Protein AF-A0A9Q8PMK9-F1 (afdb_monomer)

Solvent-accessible surface area (backbone atoms only — not comparable to full-atom values): 16936 Å² total; per-residue (Å²): 133,86,90,85,89,85,90,81,82,83,86,75,84,86,84,84,89,86,78,67,75,67,58,61,67,63,67,71,62,72,74,83,72,75,73,66,88,78,59,74,81,68,39,62,56,81,50,38,88,50,91,92,48,66,43,63,31,36,29,68,41,62,42,78,74,45,99,50,29,33,41,36,35,24,36,42,85,63,32,74,49,18,18,53,58,50,54,52,36,20,24,35,35,36,47,49,61,55,96,91,46,94,64,67,50,74,46,77,47,32,46,66,48,58,34,78,34,54,17,40,46,30,39,75,46,59,54,45,91,91,31,69,67,35,48,53,63,68,68,52,43,62,77,38,77,46,38,33,29,33,65,46,83,42,71,84,82,44,72,39,97,57,76,28,11,34,45,35,39,22,24,61,76,24,38,35,37,48,48,22,35,52,50,48,47,65,72,33,87,84,34,67,52,26,40,41,36,41,39,29,35,55,44,78,78,65,60,84,57,52,69,62,52,52,48,48,32,67,77,37,69,90,32,45,48,69,34,41,17,24,47,36,92,88,48,62,67,50,81,92,39,29,38,58,31,65,78,42,66,69,60,50,50,53,53,49,60,73,34,53,95,48,44,31,39,69,88,41,56,41,34,40,39,29,44,53,69,69,54,50,49,54,46,49,53,48,37,40,78,72,75,39,51,76,88,29,47,48,70,119

Mean predicted aligned error: 9.39 Å

Radius of gyration: 26.96 Å; Cα contacts (8 Å, |Δi|>4): 570; chains: 1; bounding box: 48×79×106 Å

Nearest PDB structures (foldseek):
  7rom-assembly1_A  TM=8.569E-01  e=1.428E-24  Saccharomyces cerevisiae
  3fpk-assembly1_B  TM=7.851E-01  e=3.417E-17  Salmonella enterica subsp. enterica serovar Typhimurium str. LT2
  8dos-assembly1_B  TM=7.892E-01  e=1.185E-16  Klebsiella pneumoniae
  1fdr-assembly1_A  TM=7.775E-01  e=3.438E-16  Escherichia coli
  6tek-assembly1_B  TM=6.794E-01  e=1.548E-11  Mycolicibacterium thermoresistibile

InterPro domains:
  IPR001433 Oxidoreductase FAD/NAD(P)-binding [PF00175] (168-283)
  IPR001709 Flavoprotein pyridine nucleotide cytochrome reductase [PR00371] (107-114)
  IPR001709 Flavoprotein pyridine nucleotide cytochrome reductase [PR00371] (167-186)
  IPR001709 Flavoprotein pyridine nucleotide cytochrome reductase [PR00371] (205-216)
  IPR001709 Flavoprotein pyridine nucleotide cytochrome reductase [PR00371] (270-278)
  IPR001834 NADH:cytochrome b5 reductase-like [PTHR19370] (55-300)
  IPR008333 Flavoprotein pyridine nucleotide cytochrome reductase-like, FAD-binding domain [PF00970] (57-152)
  IPR017927 FAD-binding domain, ferredoxin reductase-type [PS51384] (52-158)
  IPR017938 Riboflavin synthase-like beta-barrel [SSF63380] (49-157)
  IPR039261 Ferredoxin-NADP reductase (FNR), nucleotide-binding domain [G3DSA:3.40.50.80] (154-298)
  IPR039261 Ferredoxin-NADP reductase (FNR), nucleotide-binding domain [SSF52343] (144-299)

Secondary structure (DSSP, 8-state):
---------PPPP-----SSHHHHHHSS-------TTSSPPPEEP---SSTT--EEEEEEEEEE-SSSEEEEEEE-TTGGGEE----TT-EEEEEE--TT-SSPEEEEE---S-TT-BSEEEEEEE--TT-HHHHHHHH--TT-EEEEEEEEP-------SS--EEEEEEEGGGHHHHHHHHHHHHH-TT---EEEEEEEESSGGG-TTHHHHHHHHHHSTTTEEEEEEE-STT---BTTTEEESSS-HHHHHHHHHHH-S-BSBTTB--EEEES-HHHHHHHHHHHHHTT--TTTEEE-

pLDDT: mean 87.3, std 19.0, range [32.91, 98.75]

Structure (mmCIF, N/CA/C/O backbone):
data_AF-A0A9Q8PMK9-F1
#
_entry.id   AF-A0A9Q8PMK9-F1
#
loop_
_atom_site.group_PDB
_atom_site.id
_atom_site.type_symbol
_atom_site.label_atom_id
_atom_site.label_alt_id
_atom_site.label_comp_id
_atom_site.label_asym_id
_atom_site.label_entity_id
_atom_site.label_seq_id
_atom_site.pdbx_PDB_ins_code
_atom_site.Cartn_x
_atom_site.Cartn_y
_atom_site.Cartn_z
_atom_site.occupancy
_atom_site.B_iso_or_equiv
_atom_site.auth_seq_id
_atom_site.auth_comp_id
_atom_site.auth_asym_id
_atom_site.auth_atom_id
_atom_site.pdbx_PDB_model_num
ATOM 1 N N . MET A 1 1 ? -0.535 -61.680 83.124 1.00 36.47 1 MET A N 1
ATOM 2 C CA . MET A 1 1 ? -0.150 -62.794 82.233 1.00 36.47 1 MET A CA 1
ATOM 3 C C . MET A 1 1 ? -0.406 -62.367 80.792 1.00 36.47 1 MET A C 1
ATOM 5 O O . MET A 1 1 ? -1.518 -61.941 80.535 1.00 36.47 1 MET A O 1
ATOM 9 N N . ALA A 1 2 ? 0.636 -62.438 79.947 1.00 34.78 2 ALA A N 1
ATOM 10 C CA . ALA A 1 2 ? 0.670 -62.426 78.466 1.00 34.78 2 ALA A CA 1
ATOM 11 C C . ALA A 1 2 ? -0.106 -61.307 77.717 1.00 34.78 2 ALA A C 1
ATOM 13 O O . ALA A 1 2 ? -1.324 -61.277 77.731 1.00 34.78 2 ALA A O 1
ATOM 14 N N . SER A 1 3 ? 0.532 -60.267 77.165 1.00 32.91 3 SER A N 1
ATOM 15 C CA . SER A 1 3 ? 1.375 -60.178 75.948 1.00 32.91 3 SER A CA 1
ATOM 16 C C . SER A 1 3 ? 0.605 -59.766 74.681 1.00 32.91 3 SER A C 1
ATOM 18 O O . SER A 1 3 ? -0.391 -60.397 74.350 1.00 32.91 3 SER A O 1
ATOM 20 N N . LEU A 1 4 ? 1.211 -58.827 73.940 1.00 39.03 4 LEU A N 1
ATOM 21 C CA . LEU A 1 4 ? 1.274 -58.674 72.472 1.00 39.03 4 LEU A CA 1
ATOM 22 C C . LEU A 1 4 ? 0.733 -57.358 71.884 1.00 39.03 4 LEU A C 1
ATOM 24 O O . LEU A 1 4 ? -0.447 -57.030 71.912 1.00 39.03 4 LEU A O 1
ATOM 28 N N . LEU A 1 5 ? 1.700 -56.634 71.317 1.00 41.62 5 LEU A N 1
ATOM 29 C CA . LEU A 1 5 ? 1.630 -55.432 70.496 1.00 41.62 5 LEU A CA 1
ATOM 30 C C . LEU A 1 5 ? 0.841 -55.658 69.199 1.00 41.62 5 LEU A C 1
ATOM 32 O O . LEU A 1 5 ? 1.008 -56.688 68.554 1.00 41.62 5 LEU A O 1
ATOM 36 N N . SER A 1 6 ? 0.128 -54.632 68.727 1.00 38.16 6 SER A N 1
ATOM 37 C CA . SER A 1 6 ? -0.151 -54.459 67.294 1.00 38.16 6 SER A CA 1
ATOM 38 C C . SER A 1 6 ? -0.629 -53.033 66.985 1.00 38.16 6 SER A C 1
ATOM 40 O O . SER A 1 6 ? -1.776 -52.674 67.240 1.00 38.16 6 SER A O 1
ATOM 42 N N . ARG A 1 7 ? 0.267 -52.231 66.396 1.00 40.38 7 ARG A N 1
ATOM 43 C CA . ARG A 1 7 ? -0.024 -50.971 65.690 1.00 40.38 7 ARG A CA 1
ATOM 44 C C . ARG A 1 7 ? -0.665 -51.273 64.327 1.00 40.38 7 ARG A C 1
ATOM 46 O O . ARG A 1 7 ? -0.096 -52.067 63.586 1.00 40.38 7 ARG A O 1
ATOM 53 N N . ARG A 1 8 ? -1.737 -50.567 63.945 1.00 37.12 8 ARG A N 1
ATOM 54 C CA . ARG A 1 8 ? -2.181 -50.343 62.544 1.00 37.12 8 ARG A CA 1
ATOM 55 C C . ARG A 1 8 ? -2.896 -48.979 62.496 1.00 37.12 8 ARG A C 1
ATOM 57 O O . ARG A 1 8 ? -3.887 -48.815 63.190 1.00 37.12 8 ARG A O 1
ATOM 64 N N . ALA A 1 9 ? -2.284 -47.892 62.018 1.00 36.72 9 ALA A N 1
ATOM 65 C CA . ALA A 1 9 ? -1.991 -47.493 60.630 1.00 36.72 9 ALA A CA 1
ATOM 66 C C . ALA A 1 9 ? -3.259 -47.177 59.806 1.00 36.72 9 ALA A C 1
ATOM 68 O O . ALA A 1 9 ? -4.015 -48.080 59.455 1.00 36.72 9 ALA A O 1
ATOM 69 N N . LEU A 1 10 ? -3.455 -45.878 59.523 1.00 37.41 10 LEU A N 1
ATOM 70 C CA . LEU A 1 10 ? -4.453 -45.310 58.606 1.00 37.41 10 LEU A CA 1
ATOM 71 C C . LEU A 1 10 ? -4.300 -45.897 57.189 1.00 37.41 10 LEU A C 1
ATOM 73 O O . LEU A 1 10 ? -3.165 -46.009 56.717 1.00 37.41 10 LEU A O 1
ATOM 77 N N . PRO A 1 11 ? -5.394 -46.173 56.459 1.00 39.00 11 PRO A N 1
ATOM 78 C CA . PRO A 1 11 ? -5.307 -46.405 55.029 1.00 39.00 11 PRO A CA 1
ATOM 79 C C . PRO A 1 11 ? -5.158 -45.073 54.281 1.00 39.00 11 PRO A C 1
ATOM 81 O O . PRO A 1 11 ? -5.950 -44.141 54.421 1.00 39.00 11 PRO A O 1
ATOM 84 N N . TYR A 1 12 ? -4.087 -45.026 53.498 1.00 37.16 12 TYR A N 1
ATOM 85 C CA . TYR A 1 12 ? -3.724 -43.991 52.548 1.00 37.16 12 TYR A CA 1
ATOM 86 C C . TYR A 1 12 ? -4.754 -43.875 51.418 1.00 37.16 12 TYR A C 1
ATOM 88 O O . TYR A 1 12 ? -5.271 -44.875 50.922 1.00 37.16 12 TYR A O 1
ATOM 96 N N . PHE A 1 13 ? -4.986 -42.636 50.979 1.00 37.41 13 PHE A N 1
ATOM 97 C CA . PHE A 1 13 ? -5.665 -42.303 49.731 1.00 37.41 13 PHE A CA 1
ATOM 98 C C . PHE A 1 13 ? -5.008 -43.030 48.551 1.00 37.41 13 PHE A C 1
ATOM 100 O O . PHE A 1 13 ? -3.829 -42.833 48.258 1.00 37.41 13 PHE A O 1
ATOM 107 N N . THR A 1 14 ? -5.785 -43.838 47.837 1.00 36.28 14 THR A N 1
ATOM 108 C CA . THR A 1 14 ? -5.424 -44.361 46.520 1.00 36.28 14 THR A CA 1
ATOM 109 C C . THR A 1 14 ? -5.476 -43.228 45.496 1.00 36.28 14 THR A C 1
ATOM 111 O O . THR A 1 14 ? -6.531 -42.924 44.943 1.00 36.28 14 THR A O 1
ATOM 114 N N . ALA A 1 15 ? -4.331 -42.596 45.244 1.00 40.06 15 ALA A N 1
ATOM 115 C CA . ALA A 1 15 ? -4.080 -41.845 44.022 1.00 40.06 15 ALA A CA 1
ATOM 116 C C . ALA A 1 15 ? -3.541 -42.822 42.969 1.00 40.06 15 ALA A C 1
ATOM 118 O O . ALA A 1 15 ? -2.434 -43.337 43.100 1.00 40.06 15 ALA A O 1
ATOM 119 N N . GLY A 1 16 ? -4.325 -43.104 41.933 1.00 37.28 16 GLY A N 1
ATOM 120 C CA . GLY A 1 16 ? -3.883 -43.977 40.853 1.00 37.28 16 GLY A CA 1
ATOM 121 C C . GLY A 1 16 ? -4.869 -43.998 39.699 1.00 37.28 16 GLY A C 1
ATOM 122 O O . GLY A 1 16 ? -5.812 -44.774 39.746 1.00 37.28 16 GLY A O 1
ATOM 123 N N . ALA A 1 17 ? -4.636 -43.126 38.709 1.00 40.78 17 ALA A N 1
ATOM 124 C CA . ALA A 1 17 ? -4.910 -43.304 37.269 1.00 40.78 17 ALA A CA 1
ATOM 125 C C . ALA A 1 17 ? -5.150 -41.958 36.548 1.00 40.78 17 ALA A C 1
ATOM 127 O O . ALA A 1 17 ? -6.189 -41.743 35.936 1.00 40.78 17 ALA A O 1
ATOM 128 N N . VAL A 1 18 ? -4.170 -41.049 36.565 1.00 43.19 18 VAL A N 1
ATOM 129 C CA . VAL A 1 18 ? -4.062 -39.972 35.562 1.00 43.19 18 VAL A CA 1
ATOM 130 C C . VAL A 1 18 ? -2.586 -39.869 35.192 1.00 43.19 18 VAL A C 1
ATOM 132 O O . VAL A 1 18 ? -1.835 -39.142 35.828 1.00 43.19 18 VAL A O 1
ATOM 135 N N . GLY A 1 19 ? -2.122 -40.683 34.242 1.00 44.97 19 GLY A N 1
ATOM 136 C CA . GLY A 1 19 ? -0.681 -40.728 33.954 1.00 44.97 19 GLY A CA 1
ATOM 137 C C . GLY A 1 19 ? -0.245 -41.216 32.579 1.00 44.97 19 GLY A C 1
ATOM 138 O O . GLY A 1 19 ? 0.949 -41.194 32.314 1.00 44.97 19 GLY A O 1
ATOM 139 N N . ILE A 1 20 ? -1.154 -41.642 31.692 1.00 44.44 20 ILE A N 1
ATOM 140 C CA . ILE A 1 20 ? -0.733 -42.249 30.411 1.00 44.44 20 ILE A CA 1
ATOM 141 C C . ILE A 1 20 ? -1.287 -41.511 29.178 1.00 44.44 20 ILE A C 1
ATOM 143 O O . ILE A 1 20 ? -0.641 -41.500 28.137 1.00 44.44 20 ILE A O 1
ATOM 147 N N . ALA A 1 21 ? -2.402 -40.776 29.280 1.00 41.66 21 ALA A N 1
ATOM 148 C CA . ALA A 1 21 ? -2.915 -39.995 28.143 1.00 41.66 21 ALA A CA 1
ATOM 149 C C . ALA A 1 21 ? -2.145 -38.675 27.897 1.00 41.66 21 ALA A C 1
ATOM 151 O O . ALA A 1 21 ? -2.067 -38.205 26.764 1.00 41.66 21 ALA A O 1
ATOM 152 N N . GLY A 1 22 ? -1.543 -38.085 28.938 1.00 37.03 22 GLY A N 1
ATOM 153 C CA . GLY A 1 22 ? -0.811 -36.813 28.832 1.00 37.03 22 GLY A CA 1
ATOM 154 C C . GLY A 1 22 ? 0.593 -36.936 28.231 1.00 37.03 22 GLY A C 1
ATOM 155 O O . GLY A 1 22 ? 1.089 -35.989 27.625 1.00 37.03 22 GLY A O 1
ATOM 156 N N . THR A 1 23 ? 1.232 -38.103 28.345 1.00 39.12 23 THR A N 1
ATOM 157 C CA . THR A 1 23 ? 2.602 -38.317 27.855 1.00 39.12 23 THR A CA 1
ATOM 158 C C . THR A 1 23 ? 2.654 -38.553 26.345 1.00 39.12 23 THR A C 1
ATOM 160 O O . THR A 1 23 ? 3.587 -38.087 25.697 1.00 39.12 23 THR A O 1
ATOM 163 N N . ALA A 1 24 ? 1.623 -39.167 25.752 1.00 40.78 24 ALA A N 1
ATOM 164 C CA . ALA A 1 24 ? 1.542 -39.359 24.300 1.00 40.78 24 ALA A CA 1
ATOM 165 C C . ALA A 1 24 ? 1.199 -38.065 23.530 1.00 40.78 24 ALA A C 1
ATOM 167 O O . ALA A 1 24 ? 1.662 -37.872 22.407 1.00 40.78 24 ALA A O 1
ATOM 168 N N . TYR A 1 25 ? 0.434 -37.142 24.131 1.00 43.09 25 TYR A N 1
ATOM 169 C CA . TYR A 1 25 ? 0.122 -35.847 23.505 1.00 43.09 25 TYR A CA 1
ATOM 170 C C . TYR A 1 25 ? 1.336 -34.903 23.471 1.00 43.09 25 TYR A C 1
ATOM 172 O O . TYR A 1 25 ? 1.477 -34.088 22.561 1.00 43.09 25 TYR A O 1
ATOM 180 N N . LEU A 1 26 ? 2.255 -35.050 24.429 1.00 43.00 26 LEU A N 1
ATOM 181 C CA . LEU A 1 26 ? 3.495 -34.275 24.480 1.00 43.00 26 LEU A CA 1
ATOM 182 C C . LEU A 1 26 ? 4.627 -34.876 23.628 1.00 43.00 26 LEU A C 1
ATOM 184 O O . LEU A 1 26 ? 5.601 -34.178 23.364 1.00 43.00 26 LEU A O 1
ATOM 188 N N . SER A 1 27 ? 4.511 -36.122 23.148 1.00 44.69 27 SER A N 1
ATOM 189 C CA . SER A 1 27 ? 5.586 -36.785 22.390 1.00 44.69 27 SER A CA 1
ATOM 190 C C . SER A 1 27 ? 5.481 -36.656 20.865 1.00 44.69 27 SER A C 1
ATOM 192 O O . SER A 1 27 ? 6.410 -37.053 20.164 1.00 44.69 27 SER A O 1
ATOM 194 N N . THR A 1 28 ? 4.381 -36.122 20.319 1.00 41.09 28 THR A N 1
ATOM 195 C CA . THR A 1 28 ? 4.184 -35.989 18.857 1.00 41.09 28 THR A CA 1
ATOM 196 C C . THR A 1 28 ? 4.467 -34.591 18.312 1.00 41.09 28 THR A C 1
ATOM 198 O O . THR A 1 28 ? 4.615 -34.426 17.101 1.00 41.09 28 THR A O 1
ATOM 201 N N . ARG A 1 29 ? 4.654 -33.585 19.175 1.00 42.84 29 ARG A N 1
ATOM 202 C CA . ARG A 1 29 ? 5.231 -32.305 18.756 1.00 42.84 29 ARG A CA 1
ATOM 203 C C . ARG A 1 29 ? 6.746 -32.408 18.807 1.00 42.84 29 ARG A C 1
ATOM 205 O O . ARG A 1 29 ? 7.366 -32.058 19.806 1.00 42.84 29 ARG A O 1
ATOM 212 N N . ARG A 1 30 ? 7.354 -32.851 17.702 1.00 35.94 30 ARG A N 1
ATOM 213 C CA . ARG A 1 30 ? 8.737 -32.448 17.433 1.00 35.94 30 ARG A CA 1
ATOM 214 C C . ARG A 1 30 ? 8.750 -30.918 17.513 1.00 35.94 30 ARG A C 1
ATOM 216 O O . ARG A 1 30 ? 7.986 -30.300 16.766 1.00 35.94 30 ARG A O 1
ATOM 223 N N . PRO A 1 31 ? 9.534 -30.294 18.408 1.00 37.31 31 PRO A N 1
ATOM 224 C CA . PRO A 1 31 ? 9.769 -28.872 18.272 1.00 37.31 31 PRO A CA 1
ATOM 225 C C . PRO A 1 31 ? 10.318 -28.684 16.861 1.00 37.31 31 PRO A C 1
ATOM 227 O O . PRO A 1 31 ? 11.208 -29.427 16.436 1.00 37.31 31 PRO A O 1
ATOM 230 N N . ILE A 1 32 ? 9.748 -27.744 16.110 1.00 40.41 32 ILE A N 1
ATOM 231 C CA . ILE A 1 32 ? 10.425 -27.215 14.934 1.00 40.41 32 ILE A CA 1
ATOM 232 C C . ILE A 1 32 ? 11.699 -26.599 15.506 1.00 40.41 32 ILE A C 1
ATOM 234 O O . ILE A 1 32 ? 11.682 -25.484 16.023 1.00 40.41 32 ILE A O 1
ATOM 238 N N . MET A 1 33 ? 12.785 -27.373 15.528 1.00 36.38 33 MET A N 1
ATOM 239 C CA . MET A 1 33 ? 14.106 -26.803 15.677 1.00 36.38 33 MET A CA 1
ATOM 240 C C . MET A 1 33 ? 14.282 -25.952 14.430 1.00 36.38 33 MET A C 1
ATOM 242 O O . MET A 1 33 ? 14.484 -26.472 13.335 1.00 36.38 33 MET A O 1
ATOM 246 N N . LEU A 1 34 ? 14.101 -24.643 14.591 1.00 42.16 34 LEU A N 1
ATOM 247 C CA . LEU A 1 34 ? 14.658 -23.674 13.668 1.00 42.16 34 LEU A CA 1
ATOM 248 C C . LEU A 1 34 ? 16.152 -23.975 13.630 1.00 42.16 34 LEU A C 1
ATOM 250 O O . LEU A 1 34 ? 16.866 -23.718 14.600 1.00 42.16 34 LEU A O 1
ATOM 254 N N . ASP A 1 35 ? 16.593 -24.591 12.540 1.00 42.03 35 ASP A N 1
ATOM 255 C CA . ASP A 1 35 ? 17.998 -24.795 12.217 1.00 42.03 35 ASP A CA 1
ATOM 256 C C . ASP A 1 35 ? 18.620 -23.425 11.891 1.00 42.03 35 ASP A C 1
ATOM 258 O O . ASP A 1 35 ? 18.961 -23.097 10.758 1.00 42.03 35 ASP A O 1
ATOM 262 N N . SER A 1 36 ? 18.690 -22.559 12.904 1.00 50.28 36 SER A N 1
ATOM 263 C CA . SER A 1 36 ? 19.329 -21.244 12.839 1.00 50.28 36 SER A CA 1
ATOM 264 C C . SER A 1 36 ? 20.854 -21.359 12.846 1.00 50.28 36 SER A C 1
ATOM 266 O O . SER A 1 36 ? 21.538 -20.346 12.740 1.00 50.28 36 SER A O 1
ATOM 268 N N . ALA A 1 37 ? 21.405 -22.571 12.974 1.00 46.66 37 ALA A N 1
ATOM 269 C CA . ALA A 1 37 ? 22.843 -22.798 13.041 1.00 46.66 37 ALA A CA 1
ATOM 270 C C . ALA A 1 37 ? 23.531 -22.744 11.662 1.00 46.66 37 ALA A C 1
ATOM 272 O O . ALA A 1 37 ? 24.745 -22.565 11.612 1.00 46.66 37 ALA A O 1
ATOM 273 N N . HIS A 1 38 ? 22.778 -22.849 10.558 1.00 47.75 38 HIS A N 1
ATOM 274 C CA . HIS A 1 38 ? 23.338 -22.918 9.198 1.00 47.75 38 HIS A CA 1
ATOM 275 C C . HIS A 1 38 ? 22.899 -21.791 8.256 1.00 47.75 38 HIS A C 1
ATOM 277 O O . HIS A 1 38 ? 23.318 -21.772 7.098 1.00 47.75 38 HIS A O 1
ATOM 283 N N . GLN A 1 39 ? 22.092 -20.828 8.713 1.00 53.03 39 GLN A N 1
ATOM 284 C CA . GLN A 1 39 ? 21.766 -19.666 7.887 1.00 53.03 39 GLN A CA 1
ATOM 285 C C . GLN A 1 39 ? 22.749 -18.526 8.176 1.00 53.03 39 GLN A C 1
ATOM 287 O O . GLN A 1 39 ? 22.775 -18.032 9.306 1.00 53.03 39 GLN A O 1
ATOM 292 N N . PRO A 1 40 ? 23.552 -18.076 7.190 1.00 56.75 40 PRO A N 1
ATOM 293 C CA . PRO A 1 40 ? 24.383 -16.895 7.378 1.00 56.75 40 PRO A CA 1
ATOM 294 C C . PRO A 1 40 ? 23.495 -15.697 7.757 1.00 56.75 40 PRO A C 1
ATOM 296 O O . PRO A 1 40 ? 22.335 -15.634 7.320 1.00 56.75 40 PRO A O 1
ATOM 299 N N . PRO A 1 41 ? 24.006 -14.750 8.569 1.00 60.69 41 PRO A N 1
ATOM 300 C CA . PRO A 1 41 ? 23.242 -13.579 8.971 1.00 60.69 41 PRO A CA 1
ATOM 301 C C . PRO A 1 41 ? 22.743 -12.855 7.724 1.00 60.69 41 PRO A C 1
ATOM 303 O O . PRO A 1 41 ? 23.530 -12.440 6.871 1.00 60.69 41 PRO A O 1
ATOM 306 N N . THR A 1 42 ? 21.424 -12.737 7.604 1.00 74.44 42 THR A N 1
ATOM 307 C CA . THR A 1 42 ? 20.803 -12.069 6.467 1.00 74.44 42 THR A CA 1
ATOM 308 C C . THR A 1 42 ? 21.124 -10.591 6.536 1.00 74.44 42 THR A C 1
ATOM 310 O O . THR A 1 42 ? 20.768 -9.909 7.499 1.00 74.44 42 THR A O 1
ATOM 313 N N . LYS A 1 43 ? 21.817 -10.084 5.524 1.00 89.31 43 LYS A N 1
ATOM 314 C CA . LYS A 1 43 ? 22.175 -8.674 5.454 1.00 89.31 43 LYS A CA 1
ATOM 315 C C . LYS A 1 43 ? 20.946 -7.862 5.050 1.00 89.31 43 LYS A C 1
ATOM 317 O O . LYS A 1 43 ? 20.232 -8.238 4.130 1.00 89.31 43 LYS A O 1
ATOM 322 N N . THR A 1 44 ? 20.706 -6.727 5.690 1.00 89.94 44 THR A N 1
ATOM 323 C CA . THR A 1 44 ? 19.704 -5.774 5.195 1.00 89.94 44 THR A CA 1
ATOM 324 C C . THR A 1 44 ? 20.301 -4.929 4.077 1.00 89.94 44 THR A C 1
ATOM 326 O O . THR A 1 44 ? 21.425 -4.431 4.214 1.00 89.94 44 THR A O 1
ATOM 329 N N . LEU A 1 45 ? 19.546 -4.731 2.994 1.00 88.75 45 LEU A N 1
ATOM 330 C CA . LEU A 1 45 ? 19.938 -3.849 1.903 1.00 88.75 45 LEU A CA 1
ATOM 331 C C . LEU A 1 45 ? 20.231 -2.445 2.444 1.00 88.75 45 LEU A C 1
ATOM 333 O O . LEU A 1 45 ? 19.359 -1.738 2.949 1.00 88.75 45 LEU A O 1
ATOM 337 N N . ALA A 1 46 ? 21.484 -2.024 2.303 1.00 87.56 46 ALA A N 1
ATOM 338 C CA . ALA A 1 46 ? 21.911 -0.686 2.678 1.00 87.56 46 ALA A CA 1
ATOM 339 C C . ALA A 1 46 ? 21.505 0.305 1.582 1.00 87.56 46 ALA A C 1
ATOM 341 O O . ALA A 1 46 ? 22.227 0.501 0.595 1.00 87.56 46 ALA A O 1
ATOM 342 N N . PHE A 1 47 ? 20.337 0.919 1.744 1.00 82.81 47 PHE A N 1
ATOM 343 C CA . PHE A 1 47 ? 19.906 1.979 0.849 1.00 82.81 47 PHE A CA 1
ATOM 344 C C . PHE A 1 47 ? 20.760 3.244 1.045 1.00 82.81 47 PHE A C 1
ATOM 346 O O . PHE A 1 47 ? 21.107 3.591 2.177 1.00 82.81 47 PHE A O 1
ATOM 353 N N . PRO A 1 48 ? 21.117 3.964 -0.032 1.00 75.25 48 PRO A N 1
ATOM 354 C CA . PRO A 1 48 ? 21.927 5.161 0.100 1.00 75.25 48 PRO A CA 1
ATOM 355 C C . PRO A 1 48 ? 21.119 6.298 0.726 1.00 75.25 48 PRO A C 1
ATOM 357 O O . PRO A 1 48 ? 20.059 6.662 0.217 1.00 75.25 48 PRO A O 1
ATOM 360 N N . ALA A 1 49 ? 21.655 6.888 1.796 1.00 65.19 49 ALA A N 1
ATOM 361 C CA . ALA A 1 49 ? 21.047 8.037 2.465 1.00 65.19 49 ALA A CA 1
ATOM 362 C C . ALA A 1 49 ? 21.217 9.352 1.677 1.00 65.19 49 ALA A C 1
ATOM 364 O O . ALA A 1 49 ? 20.456 10.295 1.876 1.00 65.19 49 ALA A O 1
ATOM 365 N N . SER A 1 50 ? 22.210 9.434 0.782 1.00 70.06 50 SER A N 1
ATOM 366 C CA . SER A 1 50 ? 22.452 10.619 -0.045 1.00 70.06 50 SER A CA 1
ATOM 367 C C . SER A 1 50 ? 21.838 10.479 -1.439 1.00 70.06 50 SER A C 1
ATOM 369 O O . SER A 1 50 ? 21.763 9.391 -2.010 1.00 70.06 50 SER A O 1
ATOM 371 N N . MET A 1 51 ? 21.453 11.611 -2.036 1.00 67.75 51 MET A N 1
ATOM 372 C CA . MET A 1 51 ? 20.915 11.634 -3.404 1.00 67.75 51 MET A CA 1
ATOM 373 C C . MET A 1 51 ? 21.955 11.294 -4.486 1.00 67.75 51 MET A C 1
ATOM 375 O O . MET A 1 51 ? 21.576 11.002 -5.622 1.00 67.75 51 MET A O 1
ATOM 379 N N . LEU A 1 52 ? 23.246 11.292 -4.140 1.00 70.62 52 LEU A N 1
ATOM 380 C CA . LEU A 1 52 ? 24.352 11.046 -5.071 1.00 70.62 52 LEU A CA 1
ATOM 381 C C . LEU A 1 52 ? 24.484 9.576 -5.479 1.00 70.62 52 LEU A C 1
ATOM 383 O O . LEU A 1 52 ? 25.038 9.288 -6.535 1.00 70.62 52 LEU A O 1
ATOM 387 N N . PHE A 1 53 ? 23.958 8.650 -4.677 1.00 81.75 53 PHE A N 1
ATOM 388 C CA . PHE A 1 53 ? 24.087 7.219 -4.929 1.00 81.75 53 PHE A CA 1
ATOM 389 C C . PHE A 1 53 ? 22.712 6.557 -5.057 1.00 81.75 53 PHE A C 1
ATOM 391 O O . PHE A 1 53 ? 21.709 7.030 -4.522 1.00 81.75 53 PHE A O 1
ATOM 398 N N . SER A 1 54 ? 22.662 5.452 -5.796 1.00 87.12 54 SER A N 1
ATOM 399 C CA . SER A 1 54 ? 21.481 4.596 -5.930 1.00 87.12 54 SER A CA 1
ATOM 400 C C . SER A 1 54 ? 21.906 3.132 -5.885 1.00 87.12 54 SER A C 1
ATOM 402 O O . SER A 1 54 ? 23.079 2.811 -6.092 1.00 87.12 54 SER A O 1
ATOM 404 N N . LYS A 1 55 ? 20.963 2.248 -5.570 1.00 92.12 55 LYS A N 1
ATOM 405 C CA . LYS A 1 55 ? 21.127 0.801 -5.728 1.00 92.12 55 LYS A CA 1
ATOM 406 C C . LYS A 1 55 ? 20.375 0.365 -6.971 1.00 92.12 55 LYS A C 1
ATOM 408 O O . LYS A 1 55 ? 19.326 0.925 -7.265 1.00 92.12 55 LYS A O 1
ATOM 413 N N . GLN A 1 56 ? 20.906 -0.618 -7.682 1.00 94.75 56 GLN A N 1
ATOM 414 C CA . GLN A 1 56 ? 20.201 -1.235 -8.797 1.00 94.75 56 GLN A CA 1
ATOM 415 C C . GLN A 1 56 ? 19.551 -2.523 -8.314 1.00 94.75 56 GLN A C 1
ATOM 417 O O . GLN A 1 56 ? 20.212 -3.337 -7.677 1.00 94.75 56 GLN A O 1
ATOM 422 N N . LEU A 1 57 ? 18.268 -2.686 -8.606 1.00 97.38 57 LEU A N 1
ATOM 423 C CA . LEU A 1 57 ? 17.566 -3.954 -8.467 1.00 97.38 57 LEU A CA 1
ATOM 424 C C . LEU A 1 57 ? 17.363 -4.543 -9.862 1.00 97.38 57 LEU A C 1
ATOM 426 O O . LEU A 1 57 ? 17.072 -3.795 -10.796 1.00 97.38 57 LEU A O 1
ATOM 430 N N . THR A 1 58 ? 17.492 -5.857 -10.008 1.00 98.44 58 THR A N 1
ATOM 431 C CA . THR A 1 58 ? 17.327 -6.528 -11.307 1.00 98.44 58 THR A CA 1
ATOM 432 C C . THR A 1 58 ? 15.935 -7.118 -11.404 1.00 98.44 58 THR A C 1
ATOM 434 O O . THR A 1 58 ? 15.524 -7.857 -10.518 1.00 98.44 58 THR A O 1
ATOM 437 N N . VAL A 1 59 ? 15.203 -6.823 -12.470 1.00 98.69 59 VAL A N 1
ATOM 438 C CA . VAL A 1 59 ? 13.880 -7.399 -12.716 1.00 98.69 59 VAL A CA 1
ATOM 439 C C . VAL A 1 59 ? 14.045 -8.888 -12.996 1.00 98.69 59 VAL A C 1
ATOM 441 O O . VAL A 1 59 ? 14.739 -9.278 -13.932 1.00 98.69 59 VAL A O 1
ATOM 444 N N . THR A 1 60 ? 13.399 -9.731 -12.198 1.00 98.44 60 THR A N 1
ATOM 445 C CA . THR A 1 60 ? 13.354 -11.183 -12.425 1.00 98.44 60 THR A CA 1
ATOM 446 C C . THR A 1 60 ? 12.029 -11.612 -13.033 1.00 98.44 60 THR A C 1
ATOM 448 O O . THR A 1 60 ? 11.987 -12.570 -13.803 1.00 98.44 60 THR A O 1
ATOM 451 N N . LYS A 1 61 ? 10.946 -10.889 -12.726 1.00 98.31 61 LYS A N 1
ATOM 452 C CA . LYS A 1 61 ? 9.596 -11.200 -13.196 1.00 98.31 61 LYS A CA 1
ATOM 453 C C . LYS A 1 61 ? 8.786 -9.926 -13.422 1.00 98.31 61 LYS A C 1
ATOM 455 O O . LYS A 1 61 ? 8.910 -8.967 -12.665 1.00 98.31 61 LYS A O 1
ATOM 460 N N . SER A 1 62 ? 7.956 -9.924 -14.461 1.00 98.00 62 SER A N 1
ATOM 461 C CA . SER A 1 62 ? 7.105 -8.797 -14.863 1.00 98.00 62 SER A CA 1
ATOM 462 C C . SER A 1 62 ? 5.778 -9.361 -15.372 1.00 98.00 62 SER A C 1
ATOM 464 O O . SER A 1 62 ? 5.727 -9.939 -16.454 1.00 98.00 62 SER A O 1
ATOM 466 N N . GLU A 1 63 ? 4.719 -9.257 -14.568 1.00 97.81 63 GLU A N 1
ATOM 467 C CA . GLU A 1 63 ? 3.442 -9.945 -14.796 1.00 97.81 63 GLU A CA 1
ATOM 468 C C . GLU A 1 63 ? 2.265 -8.986 -14.790 1.00 97.81 63 GLU A C 1
ATOM 470 O O . GLU A 1 63 ? 2.056 -8.230 -13.839 1.00 97.81 63 GLU A O 1
ATOM 475 N N . GLN A 1 64 ? 1.450 -9.050 -15.837 1.00 98.00 64 GLN A N 1
ATOM 476 C CA . GLN A 1 64 ? 0.209 -8.298 -15.887 1.00 98.00 64 GLN A CA 1
ATOM 477 C C . GLN A 1 64 ? -0.821 -8.936 -14.940 1.00 98.00 64 GLN A C 1
ATOM 479 O O . GLN A 1 64 ? -1.182 -10.095 -15.115 1.00 98.00 64 GLN A O 1
ATOM 484 N N . VAL A 1 65 ? -1.293 -8.183 -13.943 1.00 97.75 65 VAL A N 1
ATOM 485 C CA . VAL A 1 65 ? -2.269 -8.657 -12.940 1.00 97.75 65 VAL A CA 1
ATOM 486 C C . VAL A 1 65 ? -3.700 -8.428 -13.416 1.00 97.75 65 VAL A C 1
ATOM 488 O O . VAL A 1 65 ? -4.570 -9.272 -13.242 1.00 97.75 65 VAL A O 1
ATOM 491 N N . ASN A 1 66 ? -3.957 -7.279 -14.036 1.00 97.19 66 ASN A N 1
ATOM 492 C CA . ASN A 1 66 ? -5.238 -6.959 -14.662 1.00 97.19 66 ASN A CA 1
ATOM 493 C C . ASN A 1 66 ? -5.009 -6.016 -15.854 1.00 97.19 66 ASN A C 1
ATOM 495 O O . ASN A 1 66 ? -3.889 -5.851 -16.309 1.00 97.19 66 ASN A O 1
ATOM 499 N N . HIS A 1 67 ? -6.042 -5.348 -16.359 1.00 96.50 67 HIS A N 1
ATOM 500 C CA . HIS A 1 67 ? -5.918 -4.463 -17.523 1.00 96.50 67 HIS A CA 1
ATOM 501 C C . HIS A 1 67 ? -4.926 -3.282 -17.393 1.00 96.50 67 HIS A C 1
ATOM 503 O O . HIS A 1 67 ? -4.497 -2.769 -18.421 1.00 96.50 67 HIS A O 1
ATOM 509 N N . ASP A 1 68 ? -4.565 -2.829 -16.185 1.00 97.56 68 ASP A N 1
ATOM 510 C CA . ASP A 1 68 ? -3.700 -1.653 -15.994 1.00 97.56 68 ASP A CA 1
ATOM 511 C C . ASP A 1 68 ? -2.666 -1.795 -14.868 1.00 97.56 68 ASP A C 1
ATOM 513 O O . ASP A 1 68 ? -1.883 -0.883 -14.631 1.00 97.56 68 ASP A O 1
ATOM 517 N N . THR A 1 69 ? -2.609 -2.925 -14.172 1.00 98.44 69 THR A N 1
ATOM 518 C CA . THR A 1 69 ? -1.715 -3.136 -13.033 1.00 98.44 69 THR A CA 1
ATOM 519 C C . THR A 1 69 ? -0.779 -4.303 -13.289 1.00 98.44 69 THR A C 1
ATOM 521 O O . THR A 1 69 ? -1.197 -5.368 -13.740 1.00 98.44 69 THR A O 1
ATOM 524 N N . LYS A 1 70 ? 0.498 -4.098 -12.970 1.00 98.19 70 LYS A N 1
ATOM 525 C CA . LYS A 1 70 ? 1.574 -5.066 -13.159 1.00 98.19 70 LYS A CA 1
ATOM 526 C C . LYS A 1 70 ? 2.257 -5.371 -11.828 1.00 98.19 70 LYS A C 1
ATOM 528 O O . LYS A 1 70 ? 2.509 -4.455 -11.043 1.00 98.19 70 LYS A O 1
ATOM 533 N N . ARG A 1 71 ? 2.563 -6.643 -11.585 1.00 98.62 71 ARG A N 1
ATOM 534 C CA . ARG A 1 71 ? 3.430 -7.109 -10.500 1.00 98.62 71 ARG A CA 1
ATOM 535 C C . ARG A 1 71 ? 4.839 -7.262 -11.051 1.00 98.62 71 ARG A C 1
ATOM 537 O O . ARG A 1 71 ? 5.031 -7.892 -12.088 1.00 98.62 71 ARG A O 1
ATOM 544 N N . ILE A 1 72 ? 5.808 -6.646 -10.389 1.00 98.75 72 ILE A N 1
ATOM 545 C CA . ILE A 1 72 ? 7.208 -6.680 -10.804 1.00 98.75 72 ILE A CA 1
ATOM 546 C C . ILE A 1 72 ? 8.028 -7.176 -9.622 1.00 98.75 72 ILE A C 1
ATOM 548 O O . ILE A 1 72 ? 8.015 -6.558 -8.554 1.00 98.75 72 ILE A O 1
ATOM 552 N N . THR A 1 73 ? 8.727 -8.286 -9.828 1.00 98.69 73 THR A N 1
ATOM 553 C CA . THR A 1 73 ? 9.618 -8.894 -8.842 1.00 98.69 73 THR A CA 1
ATOM 554 C C . THR A 1 73 ? 11.048 -8.537 -9.206 1.00 98.69 73 THR A C 1
ATOM 556 O O . THR A 1 73 ? 11.464 -8.662 -10.362 1.00 98.69 73 THR A O 1
ATOM 559 N N . PHE A 1 74 ? 11.799 -8.084 -8.210 1.00 98.56 74 PHE A N 1
ATOM 560 C CA . PHE A 1 74 ? 13.184 -7.679 -8.353 1.00 98.56 74 PHE A CA 1
ATOM 561 C C . PHE A 1 74 ? 14.089 -8.541 -7.480 1.00 98.56 74 PHE A C 1
ATOM 563 O O . PHE A 1 74 ? 13.776 -8.756 -6.311 1.00 98.56 74 PHE A O 1
ATOM 570 N N . ALA A 1 75 ? 15.232 -8.965 -8.012 1.00 98.25 75 ALA A N 1
ATOM 571 C CA . ALA A 1 75 ? 16.332 -9.511 -7.234 1.00 98.25 75 ALA A CA 1
ATOM 572 C C . ALA A 1 75 ? 17.107 -8.387 -6.533 1.00 98.25 75 ALA A C 1
ATOM 574 O O . ALA A 1 75 ? 17.433 -7.354 -7.133 1.00 98.25 75 ALA A O 1
ATOM 575 N N . LEU A 1 76 ? 17.424 -8.618 -5.261 1.00 97.25 76 LEU A N 1
ATOM 576 C CA . LEU A 1 76 ? 18.323 -7.785 -4.476 1.00 97.25 76 LEU A CA 1
ATOM 577 C C . LEU A 1 76 ? 19.786 -8.050 -4.886 1.00 97.25 76 LEU A C 1
ATOM 579 O O . LEU A 1 76 ? 20.121 -9.189 -5.221 1.00 97.25 76 LEU A O 1
ATOM 583 N N . PRO A 1 77 ? 20.683 -7.046 -4.832 1.00 94.62 77 PRO A N 1
ATOM 584 C CA . PRO A 1 77 ? 22.093 -7.207 -5.203 1.00 94.62 77 PRO A CA 1
ATOM 585 C C . PRO A 1 77 ? 22.823 -8.336 -4.469 1.00 94.62 77 PRO A C 1
ATOM 587 O O . PRO A 1 77 ? 23.703 -8.970 -5.045 1.00 94.62 77 PRO A O 1
ATOM 590 N N . GLY A 1 78 ? 22.487 -8.574 -3.199 1.00 92.94 78 GLY A N 1
ATOM 591 C CA . GLY A 1 78 ? 23.073 -9.644 -2.391 1.00 92.94 78 GLY A CA 1
ATOM 592 C C . GLY A 1 78 ? 22.423 -11.022 -2.559 1.00 92.94 78 GLY A C 1
ATOM 593 O O . GLY A 1 78 ? 22.831 -11.952 -1.862 1.00 92.94 78 GLY A O 1
ATOM 594 N N . GLY A 1 79 ? 21.427 -11.167 -3.444 1.00 93.75 79 GLY A N 1
ATOM 595 C CA . GLY A 1 79 ? 20.668 -12.408 -3.622 1.00 93.75 79 GLY A CA 1
ATOM 596 C C . GLY A 1 79 ? 20.043 -12.902 -2.312 1.00 93.75 79 GLY A C 1
ATOM 597 O O . GLY A 1 79 ? 19.711 -12.105 -1.435 1.00 93.75 79 GLY A O 1
ATOM 598 N N . ASP A 1 80 ? 19.931 -14.219 -2.138 1.00 93.94 80 ASP A N 1
ATOM 599 C CA . ASP A 1 80 ? 19.252 -14.863 -0.993 1.00 93.94 80 ASP A CA 1
ATOM 600 C C . ASP A 1 80 ? 19.879 -14.571 0.388 1.00 93.94 80 ASP A C 1
ATOM 602 O O . ASP A 1 80 ? 19.291 -14.848 1.442 1.00 93.94 80 ASP A O 1
ATOM 606 N N . ASN A 1 81 ? 21.076 -13.983 0.399 1.00 93.62 81 ASN A N 1
ATOM 607 C CA . ASN A 1 81 ? 21.763 -13.545 1.611 1.00 93.62 81 ASN A CA 1
ATOM 608 C C . ASN A 1 81 ? 21.363 -12.126 2.049 1.00 93.62 81 ASN A C 1
ATOM 610 O O . ASN A 1 81 ? 21.841 -11.652 3.082 1.00 93.62 81 ASN A O 1
ATOM 614 N N . GLU A 1 82 ? 20.508 -11.443 1.287 1.00 94.69 82 GLU A N 1
ATOM 615 C CA . GLU A 1 82 ? 20.049 -10.083 1.556 1.00 94.69 82 GLU A CA 1
ATOM 616 C C . GLU A 1 82 ? 18.521 -10.023 1.697 1.00 94.69 82 GLU A C 1
ATOM 618 O O . GLU A 1 82 ? 17.794 -10.788 1.070 1.00 94.69 82 GLU A O 1
ATOM 623 N N . ILE A 1 83 ? 18.024 -9.111 2.531 1.00 96.38 83 ILE A N 1
ATOM 624 C CA . ILE A 1 83 ? 16.602 -8.760 2.651 1.00 96.38 83 ILE A CA 1
ATOM 625 C C . ILE A 1 83 ? 16.414 -7.276 2.370 1.00 96.38 83 ILE A C 1
ATOM 627 O O . ILE A 1 83 ? 17.331 -6.475 2.566 1.00 96.38 83 ILE A O 1
ATOM 631 N N . SER A 1 84 ? 15.212 -6.882 1.949 1.00 95.56 84 SER A N 1
ATOM 632 C CA . SER A 1 84 ? 14.941 -5.467 1.685 1.00 95.56 84 SER A CA 1
ATOM 633 C C . SER A 1 84 ? 14.982 -4.628 2.965 1.00 95.56 84 SER A C 1
ATOM 635 O O . SER A 1 84 ? 15.503 -3.518 2.948 1.00 95.56 84 SER A O 1
ATOM 637 N N . GLY A 1 85 ? 14.434 -5.142 4.071 1.00 94.75 85 GLY A N 1
ATOM 638 C CA . GLY A 1 85 ? 14.299 -4.423 5.337 1.00 94.75 85 GLY A CA 1
ATOM 639 C C . GLY A 1 85 ? 13.490 -3.126 5.252 1.00 94.75 85 GLY A C 1
ATOM 640 O O . GLY A 1 85 ? 13.577 -2.308 6.164 1.00 94.75 85 GLY A O 1
ATOM 641 N N . VAL A 1 86 ? 12.721 -2.910 4.177 1.00 95.62 86 VAL A N 1
ATOM 642 C CA . VAL A 1 86 ? 11.859 -1.728 4.029 1.00 95.62 86 VAL A CA 1
ATOM 643 C C . VAL A 1 86 ? 10.716 -1.854 5.037 1.00 95.62 86 VAL A C 1
ATOM 645 O O . VAL A 1 86 ? 9.927 -2.783 4.894 1.00 95.62 86 VAL A O 1
ATOM 648 N N . PRO A 1 87 ? 10.600 -0.979 6.054 1.00 95.19 87 PRO A N 1
ATOM 649 C CA . PRO A 1 87 ? 9.586 -1.152 7.092 1.00 95.19 87 PRO A CA 1
ATOM 650 C C . PRO A 1 87 ? 8.162 -1.102 6.529 1.00 95.19 87 PRO A C 1
ATOM 652 O O . PRO A 1 87 ? 7.907 -0.430 5.527 1.00 95.19 87 PRO A O 1
ATOM 655 N N . ALA A 1 88 ? 7.223 -1.772 7.198 1.00 95.31 88 ALA A N 1
ATOM 656 C CA . ALA A 1 88 ? 5.816 -1.783 6.805 1.00 95.31 88 ALA A CA 1
ATOM 657 C C . ALA A 1 88 ? 5.267 -0.354 6.619 1.00 95.31 88 ALA A C 1
ATOM 659 O O . ALA A 1 88 ? 5.520 0.533 7.434 1.00 95.31 88 ALA A O 1
ATOM 660 N N . GLY A 1 89 ? 4.563 -0.115 5.511 1.00 94.44 89 GLY A N 1
ATOM 661 C CA . GLY A 1 89 ? 4.047 1.210 5.146 1.00 94.44 89 GLY A CA 1
ATOM 662 C C . GLY A 1 89 ? 5.102 2.222 4.661 1.00 94.44 89 GLY A C 1
ATOM 663 O O . GLY A 1 89 ? 4.744 3.340 4.303 1.00 94.44 89 GLY A O 1
ATOM 664 N N . SER A 1 90 ? 6.389 1.865 4.613 1.00 96.50 90 SER A N 1
ATOM 665 C CA . SER A 1 90 ? 7.441 2.704 4.015 1.00 96.50 90 SER A CA 1
ATOM 666 C C . SER A 1 90 ? 7.532 2.494 2.501 1.00 96.50 90 SER A C 1
ATOM 668 O O . SER A 1 90 ? 7.012 1.522 1.954 1.00 96.50 90 SER A O 1
ATOM 670 N N . ALA A 1 91 ? 8.211 3.399 1.800 1.00 96.88 91 ALA A N 1
ATOM 671 C CA . ALA A 1 91 ? 8.378 3.318 0.349 1.00 96.88 91 ALA A CA 1
ATOM 672 C C . ALA A 1 91 ? 9.852 3.289 -0.056 1.00 96.88 91 ALA A C 1
ATOM 674 O O . ALA A 1 91 ? 10.720 3.773 0.662 1.00 96.88 91 ALA A O 1
ATOM 675 N N . ILE A 1 92 ? 10.144 2.779 -1.248 1.00 96.62 92 ILE A N 1
ATOM 676 C CA . ILE A 1 92 ? 11.419 3.024 -1.927 1.00 96.62 92 ILE A CA 1
ATOM 677 C C . ILE A 1 92 ? 11.231 4.126 -2.966 1.00 96.62 92 ILE A C 1
ATOM 679 O O . ILE A 1 92 ? 10.178 4.233 -3.596 1.00 96.62 92 ILE A O 1
ATOM 683 N N . LEU A 1 93 ? 12.255 4.951 -3.163 1.00 96.00 93 LEU A N 1
ATOM 684 C CA . LEU A 1 93 ? 12.252 5.993 -4.182 1.00 96.00 93 LEU A CA 1
ATOM 685 C C . LEU A 1 93 ? 12.878 5.452 -5.463 1.00 96.00 93 LEU A C 1
ATOM 687 O O . LEU A 1 93 ? 14.096 5.302 -5.551 1.00 96.00 93 LEU A O 1
ATOM 691 N N . T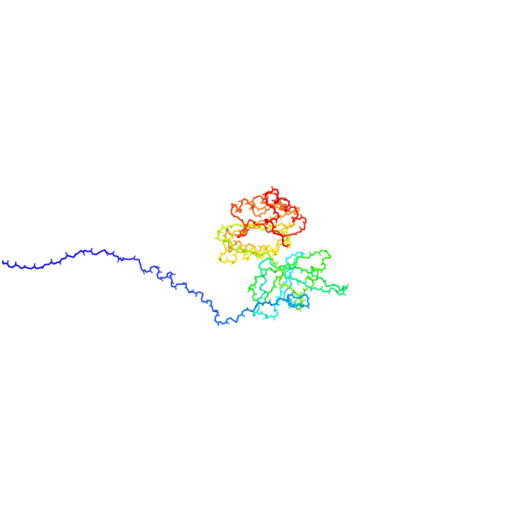HR A 1 94 ? 12.046 5.172 -6.457 1.00 96.06 94 THR A N 1
ATOM 692 C CA . THR A 1 94 ? 12.511 4.749 -7.782 1.00 96.06 94 THR A CA 1
ATOM 693 C C . THR A 1 94 ? 13.023 5.939 -8.579 1.00 96.06 94 THR A C 1
ATOM 695 O O . THR A 1 94 ? 12.512 7.052 -8.438 1.00 96.06 94 THR A O 1
ATOM 698 N N . GLN A 1 95 ? 14.025 5.700 -9.420 1.00 94.50 95 GLN A N 1
ATOM 699 C CA . GLN A 1 95 ? 14.595 6.680 -10.328 1.00 94.50 95 GLN A CA 1
ATOM 700 C C . GLN A 1 95 ? 14.751 6.086 -11.725 1.00 94.50 95 GLN A C 1
ATOM 702 O O . GLN A 1 95 ? 15.371 5.040 -11.893 1.00 94.50 95 GLN A O 1
ATOM 707 N N . HIS A 1 96 ? 14.307 6.832 -12.733 1.00 94.25 96 HIS A N 1
ATOM 708 C CA . HIS A 1 96 ? 14.732 6.627 -14.115 1.00 94.25 96 HIS A CA 1
ATOM 709 C C . HIS A 1 96 ? 14.857 7.970 -14.830 1.00 94.25 96 HIS A C 1
ATOM 711 O O . HIS A 1 96 ? 14.169 8.931 -14.482 1.00 94.25 96 HIS A O 1
ATOM 717 N N . THR A 1 97 ? 15.712 8.038 -15.844 1.00 92.75 97 THR A N 1
ATOM 718 C CA . THR A 1 97 ? 15.843 9.219 -16.702 1.00 92.75 97 THR A CA 1
ATOM 719 C C . THR A 1 97 ? 15.390 8.829 -18.105 1.00 92.75 97 THR A C 1
ATOM 721 O O . THR A 1 97 ? 16.082 8.047 -18.755 1.00 92.75 97 THR A O 1
ATOM 724 N N . PRO A 1 98 ? 14.222 9.307 -18.571 1.00 88.44 98 PRO A N 1
ATOM 725 C CA . PRO A 1 98 ? 13.793 9.085 -19.947 1.00 88.44 98 PRO A CA 1
ATOM 726 C C . PRO A 1 98 ? 14.820 9.622 -20.947 1.00 88.44 98 PRO A C 1
ATOM 728 O O . PRO A 1 98 ? 15.405 10.675 -20.711 1.00 88.44 98 PRO A O 1
ATOM 731 N N . SER A 1 99 ? 14.990 8.947 -22.085 1.00 86.69 99 SER A N 1
ATOM 732 C CA . SER A 1 99 ? 15.950 9.346 -23.129 1.00 86.69 99 SER A CA 1
ATOM 733 C C . SER A 1 99 ? 15.716 10.761 -23.674 1.00 86.69 99 SER A C 1
ATOM 735 O O . SER A 1 99 ? 16.649 11.414 -24.127 1.00 86.69 99 SER A O 1
ATOM 737 N N . ASN A 1 100 ? 14.477 11.250 -23.600 1.00 88.06 100 ASN A N 1
ATOM 738 C CA . ASN A 1 100 ? 14.066 12.584 -24.033 1.00 88.06 100 ASN A CA 1
ATOM 739 C C . ASN A 1 100 ? 14.007 13.620 -22.894 1.00 88.06 100 ASN A C 1
ATOM 741 O O . ASN A 1 100 ? 13.386 14.670 -23.059 1.00 88.06 100 ASN A O 1
ATOM 745 N N . ALA A 1 101 ? 14.592 13.338 -21.727 1.00 89.00 101 ALA A N 1
ATOM 746 C CA . ALA A 1 101 ? 14.541 14.226 -20.574 1.00 89.00 101 ALA A CA 1
ATOM 747 C C . ALA A 1 101 ? 15.911 14.401 -19.918 1.00 89.00 101 ALA A C 1
ATOM 749 O O . ALA A 1 101 ? 16.673 13.456 -19.758 1.00 89.00 101 ALA A O 1
ATOM 750 N N . TRP A 1 102 ? 16.187 15.625 -19.467 1.00 86.44 102 TRP A N 1
ATOM 751 C CA . TRP A 1 102 ? 17.428 15.939 -18.758 1.00 86.44 102 TRP A CA 1
ATOM 752 C C . TRP A 1 102 ? 17.351 15.637 -17.255 1.00 86.44 102 TRP A C 1
ATOM 754 O O . TRP A 1 102 ? 18.352 15.310 -16.625 1.00 86.44 102 TRP A O 1
ATOM 764 N N . LEU A 1 103 ? 16.146 15.718 -16.677 1.00 91.94 103 LEU A N 1
ATOM 765 C CA . LEU A 1 103 ? 15.912 15.461 -15.257 1.00 91.94 103 LEU A CA 1
ATOM 766 C C . LEU A 1 103 ? 15.352 14.052 -15.016 1.00 91.94 103 LEU A C 1
ATOM 768 O O . LEU A 1 103 ? 14.447 13.623 -15.750 1.00 91.94 103 LEU A O 1
ATOM 772 N N . PRO A 1 104 ? 15.821 13.359 -13.960 1.00 92.50 104 PRO A N 1
ATOM 773 C CA . PRO A 1 104 ? 15.272 12.074 -13.568 1.00 92.50 104 PRO A CA 1
ATOM 774 C C . PRO A 1 104 ? 13.830 12.219 -13.080 1.00 92.50 104 PRO A C 1
ATOM 776 O O . PRO A 1 104 ? 13.450 13.196 -12.434 1.00 92.50 104 PRO A O 1
ATOM 779 N N . VAL A 1 105 ? 13.031 11.194 -13.339 1.00 95.00 105 VAL A N 1
ATOM 780 C CA . VAL A 1 105 ? 11.714 11.017 -12.740 1.00 95.00 105 VAL A CA 1
ATOM 781 C C . VAL A 1 105 ? 11.885 10.186 -11.478 1.00 95.00 105 VAL A C 1
ATOM 783 O O . VAL A 1 105 ? 12.326 9.035 -11.533 1.00 95.00 105 VAL A O 1
ATOM 786 N N . LEU A 1 106 ? 11.515 10.781 -10.347 1.00 94.62 106 LEU A N 1
ATOM 787 C CA . LEU A 1 106 ? 11.528 10.141 -9.040 1.00 94.62 106 LEU A CA 1
ATOM 788 C C . LEU A 1 106 ? 10.101 9.807 -8.617 1.00 94.62 106 LEU A C 1
ATOM 790 O O . LEU A 1 106 ? 9.212 10.660 -8.700 1.00 94.62 106 LEU A O 1
ATOM 794 N N . ARG A 1 107 ? 9.864 8.574 -8.165 1.00 96.62 107 ARG A N 1
ATOM 795 C CA . ARG A 1 107 ? 8.540 8.179 -7.672 1.00 96.62 107 ARG A CA 1
ATOM 796 C C . ARG A 1 107 ? 8.632 7.183 -6.515 1.00 96.62 107 ARG A C 1
ATOM 798 O O . ARG A 1 107 ? 9.338 6.181 -6.660 1.00 96.62 107 ARG A O 1
ATOM 805 N N . PRO A 1 108 ? 7.938 7.433 -5.390 1.00 96.69 108 PRO A N 1
ATOM 806 C CA . PRO A 1 108 ? 7.831 6.448 -4.329 1.00 96.69 108 PRO A CA 1
ATOM 807 C C . PRO A 1 108 ? 6.951 5.276 -4.776 1.00 96.69 108 PRO A C 1
ATOM 809 O O . PRO A 1 108 ? 5.912 5.481 -5.405 1.00 96.69 108 PRO A O 1
ATOM 812 N N . TYR A 1 109 ? 7.364 4.063 -4.422 1.00 98.00 109 TYR A N 1
ATOM 813 C CA . TYR A 1 109 ? 6.544 2.857 -4.487 1.00 98.00 109 TYR A CA 1
ATOM 814 C C . TYR A 1 109 ? 6.720 2.065 -3.193 1.00 98.00 109 TYR A C 1
ATOM 816 O O . TYR A 1 109 ? 7.847 1.880 -2.731 1.00 98.00 109 TYR A O 1
ATOM 824 N N . THR A 1 110 ? 5.618 1.599 -2.612 1.00 98.31 110 THR A N 1
ATOM 825 C CA . THR A 1 110 ? 5.645 0.744 -1.422 1.00 98.31 110 THR A CA 1
ATOM 826 C C . THR A 1 110 ? 5.746 -0.721 -1.839 1.00 98.31 110 THR A C 1
ATOM 828 O O . THR A 1 110 ? 4.892 -1.183 -2.603 1.00 98.31 110 THR A O 1
ATOM 831 N N . PRO A 1 111 ? 6.766 -1.459 -1.366 1.00 98.00 111 PRO A N 1
ATOM 832 C CA . PRO A 1 111 ? 6.838 -2.897 -1.573 1.00 98.00 111 PRO A CA 1
ATOM 833 C C . PRO A 1 111 ? 5.654 -3.645 -0.956 1.00 98.00 111 PRO A C 1
ATOM 835 O O . PRO A 1 111 ? 5.194 -3.302 0.133 1.00 98.00 111 PRO A O 1
ATOM 838 N N . ILE A 1 112 ? 5.191 -4.685 -1.652 1.00 97.81 112 ILE A N 1
ATOM 839 C CA . ILE A 1 112 ? 4.160 -5.615 -1.156 1.00 97.81 112 ILE A CA 1
ATOM 840 C C . ILE A 1 112 ? 4.760 -6.912 -0.581 1.00 97.81 112 ILE A C 1
ATOM 842 O O . ILE A 1 112 ? 4.075 -7.652 0.123 1.00 97.81 112 ILE A O 1
ATOM 846 N N . SER A 1 113 ? 6.039 -7.183 -0.857 1.00 96.19 113 SER A N 1
ATOM 847 C CA . SER A 1 113 ? 6.811 -8.280 -0.259 1.00 96.19 113 SER A CA 1
ATOM 848 C C . SER A 1 113 ? 7.139 -8.002 1.210 1.00 96.19 113 SER A C 1
ATOM 850 O O . SER A 1 113 ? 7.327 -6.842 1.583 1.00 96.19 113 SER A O 1
ATOM 852 N N . ASP A 1 114 ? 7.299 -9.047 2.030 1.00 94.31 114 ASP A N 1
ATOM 853 C CA . ASP A 1 114 ? 7.695 -8.855 3.430 1.00 94.31 114 ASP A CA 1
ATOM 854 C C . ASP A 1 114 ? 9.107 -8.266 3.537 1.00 94.31 114 ASP A C 1
ATOM 856 O O . ASP A 1 114 ? 9.986 -8.662 2.761 1.00 94.31 114 ASP A O 1
ATOM 860 N N . PRO A 1 115 ? 9.374 -7.394 4.530 1.00 93.81 115 PRO A N 1
ATOM 861 C CA . PRO A 1 115 ? 10.696 -6.797 4.733 1.00 93.81 115 PRO A CA 1
ATOM 862 C C . PRO A 1 115 ? 11.801 -7.839 4.939 1.00 93.81 115 PRO A C 1
ATOM 864 O O . PRO A 1 115 ? 12.964 -7.564 4.656 1.00 93.81 115 PRO A O 1
ATOM 867 N N . THR A 1 116 ? 11.431 -9.027 5.425 1.00 94.62 116 THR A N 1
ATOM 868 C CA . THR A 1 116 ? 12.303 -1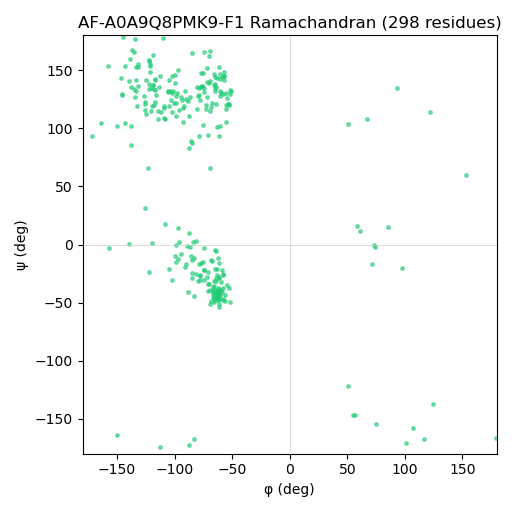0.167 5.731 1.00 94.62 116 THR A CA 1
ATOM 869 C C . THR A 1 116 ? 12.376 -11.203 4.604 1.00 94.62 116 THR A C 1
ATOM 871 O O . THR A 1 116 ? 13.070 -12.209 4.757 1.00 94.62 116 THR A O 1
ATOM 874 N N . THR A 1 117 ? 11.699 -10.972 3.471 1.00 95.19 117 THR A N 1
ATOM 875 C CA . THR A 1 117 ? 11.799 -11.848 2.293 1.00 95.19 117 THR A CA 1
ATOM 876 C C . THR A 1 117 ? 13.222 -11.798 1.751 1.00 95.19 117 THR A C 1
ATOM 878 O O . THR A 1 117 ? 13.726 -10.724 1.409 1.00 95.19 117 THR A O 1
ATOM 881 N N . ARG A 1 118 ? 13.879 -12.958 1.697 1.00 96.19 118 ARG A N 1
ATOM 882 C CA . ARG A 1 118 ? 15.250 -13.096 1.195 1.00 96.19 118 ARG A CA 1
ATOM 883 C C . ARG A 1 118 ? 15.289 -12.919 -0.319 1.00 96.19 118 ARG A C 1
ATOM 885 O O . ARG A 1 118 ? 14.411 -13.407 -1.020 1.00 96.19 118 ARG A O 1
ATOM 892 N N . GLY A 1 119 ? 16.309 -12.227 -0.812 1.00 96.44 119 GLY A N 1
ATOM 893 C CA . GLY A 1 119 ? 16.661 -12.140 -2.227 1.00 96.44 119 GLY A CA 1
ATOM 894 C C . GLY A 1 119 ? 15.739 -11.321 -3.113 1.00 96.44 119 GLY A C 1
ATOM 895 O O . GLY A 1 119 ? 16.177 -10.921 -4.190 1.00 96.44 119 GLY A O 1
ATOM 896 N N . THR A 1 120 ? 14.517 -11.006 -2.682 1.00 97.19 120 THR A N 1
ATOM 897 C CA . THR A 1 120 ? 13.530 -10.364 -3.554 1.00 97.19 120 THR A CA 1
ATOM 898 C C . THR A 1 120 ? 12.812 -9.177 -2.931 1.00 97.19 120 THR A C 1
ATOM 900 O O . THR A 1 120 ? 12.590 -9.112 -1.723 1.00 97.19 120 THR A O 1
ATOM 903 N N . LEU A 1 121 ? 12.375 -8.266 -3.797 1.00 97.69 121 LEU A N 1
ATOM 904 C CA . LEU A 1 121 ? 11.447 -7.182 -3.494 1.00 97.69 121 LEU A CA 1
ATOM 905 C C . LEU A 1 121 ? 10.360 -7.151 -4.568 1.00 97.69 121 LEU A C 1
ATOM 907 O O . LEU A 1 121 ? 10.669 -7.248 -5.753 1.00 97.69 121 LEU A O 1
ATOM 911 N N . GLU A 1 122 ? 9.100 -6.983 -4.173 1.00 98.44 122 GLU A N 1
ATOM 912 C CA . GLU A 1 122 ? 7.975 -6.944 -5.114 1.00 98.44 122 GLU A CA 1
ATOM 913 C C . GLU A 1 122 ? 7.240 -5.610 -5.080 1.00 98.44 122 GLU A C 1
ATOM 915 O O . GLU A 1 122 ? 6.896 -5.100 -4.011 1.00 98.44 122 GLU A O 1
ATOM 920 N N . LEU A 1 123 ? 6.958 -5.070 -6.267 1.00 98.69 123 LEU A N 1
ATOM 921 C CA . LEU A 1 123 ? 6.135 -3.880 -6.455 1.00 98.69 123 LEU A CA 1
ATOM 922 C C . LEU A 1 123 ? 4.876 -4.219 -7.249 1.00 98.69 123 LEU A C 1
ATOM 924 O O . LEU A 1 123 ? 4.919 -4.960 -8.231 1.00 98.69 123 LEU A O 1
ATOM 928 N N . LEU A 1 124 ? 3.767 -3.589 -6.868 1.00 98.44 124 LEU A N 1
ATOM 929 C CA . LEU A 1 124 ? 2.518 -3.611 -7.617 1.00 98.44 124 LEU A CA 1
ATOM 930 C C . LEU A 1 124 ? 2.256 -2.216 -8.184 1.00 98.44 124 LEU A C 1
ATOM 932 O O . LEU A 1 124 ? 2.072 -1.253 -7.438 1.00 98.44 124 LEU A O 1
ATOM 936 N N . VAL A 1 125 ? 2.287 -2.092 -9.509 1.00 98.50 125 VAL A N 1
ATOM 937 C CA . VAL A 1 125 ? 2.309 -0.797 -10.191 1.00 98.50 125 VAL A CA 1
ATOM 938 C C . VAL A 1 125 ? 1.111 -0.655 -11.111 1.00 98.50 125 VAL A C 1
ATOM 940 O O . VAL A 1 125 ? 1.009 -1.336 -12.131 1.00 98.50 125 VAL A O 1
ATOM 943 N N . LYS A 1 126 ? 0.235 0.294 -10.781 1.00 98.06 126 LYS A N 1
ATOM 944 C CA . LYS A 1 126 ? -0.848 0.737 -11.658 1.00 98.06 126 LYS A CA 1
ATOM 945 C C . LYS A 1 126 ? -0.323 1.699 -12.729 1.00 98.06 126 LYS A C 1
ATOM 947 O O . LYS A 1 126 ? 0.346 2.685 -12.408 1.00 98.06 126 LYS A O 1
ATOM 952 N N . GLN A 1 127 ? -0.638 1.428 -13.989 1.00 97.62 127 GLN A N 1
ATOM 953 C CA . GLN A 1 127 ? -0.370 2.299 -15.121 1.00 97.62 127 GLN A CA 1
ATOM 954 C C . GLN A 1 127 ? -1.365 3.451 -15.128 1.00 97.62 127 GLN A C 1
ATOM 956 O O . GLN A 1 127 ? -2.562 3.273 -14.921 1.00 97.62 127 GLN A O 1
ATOM 961 N N . TYR A 1 128 ? -0.852 4.650 -15.380 1.00 94.94 128 TYR A N 1
ATOM 962 C CA . TYR A 1 128 ? -1.676 5.837 -15.553 1.00 94.94 128 TYR A CA 1
ATOM 963 C C . TYR A 1 128 ? -1.441 6.368 -16.963 1.00 94.94 128 TYR A C 1
ATOM 965 O O . TYR A 1 128 ? -0.279 6.432 -17.380 1.00 94.94 128 TYR A O 1
ATOM 973 N N . PRO A 1 129 ? -2.492 6.779 -17.692 1.00 93.88 129 PRO A N 1
ATOM 974 C CA . PRO A 1 129 ? -2.327 7.447 -18.975 1.00 93.88 129 PRO A CA 1
ATOM 975 C C . PRO A 1 129 ? -1.356 8.625 -18.839 1.00 93.88 129 PRO A C 1
ATOM 977 O O . PRO A 1 129 ? -1.487 9.440 -17.927 1.00 93.88 129 PRO A O 1
ATOM 980 N N . ASN A 1 130 ? -0.358 8.692 -19.722 1.00 92.81 130 ASN A N 1
ATOM 981 C CA . ASN A 1 130 ? 0.698 9.716 -19.718 1.00 92.81 130 ASN A CA 1
ATOM 982 C C . ASN A 1 130 ? 1.579 9.751 -18.445 1.00 92.81 130 ASN A C 1
ATOM 984 O O . ASN A 1 130 ? 2.365 10.681 -18.247 1.00 92.81 130 ASN A O 1
ATOM 988 N N . GLY A 1 131 ? 1.488 8.743 -17.572 1.00 94.62 131 GLY A N 1
ATOM 989 C CA . GLY A 1 131 ? 2.276 8.659 -16.348 1.00 94.62 131 GLY A CA 1
ATOM 990 C C . GLY A 1 131 ? 3.720 8.258 -16.629 1.00 94.62 131 GLY A C 1
ATOM 991 O O . GLY A 1 131 ? 4.004 7.083 -16.815 1.00 94.62 131 GLY A O 1
ATOM 992 N N . ARG A 1 132 ? 4.665 9.207 -16.592 1.00 95.12 132 ARG A N 1
ATOM 993 C CA . ARG A 1 132 ? 6.092 8.940 -16.888 1.00 95.12 132 ARG A CA 1
ATOM 994 C C . ARG A 1 132 ? 6.666 7.765 -16.082 1.00 95.12 132 ARG A C 1
ATOM 996 O O . ARG A 1 132 ? 7.253 6.856 -16.654 1.00 95.12 132 ARG A O 1
ATOM 1003 N N . ALA A 1 133 ? 6.457 7.768 -14.762 1.00 96.19 133 ALA A N 1
ATOM 1004 C CA . ALA A 1 133 ? 6.960 6.716 -13.879 1.00 96.19 133 ALA A CA 1
ATOM 1005 C C . ALA A 1 133 ? 6.265 5.372 -14.094 1.00 96.19 133 ALA A C 1
ATOM 1007 O O . ALA A 1 133 ? 6.943 4.360 -14.218 1.00 96.19 133 ALA A O 1
ATOM 1008 N N . SER A 1 134 ? 4.935 5.344 -14.139 1.00 97.06 134 SER A N 1
ATOM 1009 C CA . SER A 1 134 ? 4.207 4.083 -14.261 1.00 97.06 134 SER A CA 1
ATOM 1010 C C . SER A 1 134 ? 4.364 3.459 -15.648 1.00 97.06 134 SER A C 1
ATOM 1012 O O . SER A 1 134 ? 4.509 2.245 -15.736 1.00 97.06 134 SER A O 1
ATOM 1014 N N . THR A 1 135 ? 4.456 4.262 -16.713 1.00 97.06 135 THR A N 1
ATOM 1015 C CA . THR A 1 135 ? 4.797 3.783 -18.061 1.00 97.06 135 THR A CA 1
ATOM 1016 C C . THR A 1 135 ? 6.184 3.147 -18.099 1.00 97.06 135 THR A C 1
ATOM 1018 O O . THR A 1 135 ? 6.322 2.052 -18.634 1.00 97.06 135 THR A O 1
ATOM 1021 N N . TYR A 1 136 ? 7.196 3.773 -17.486 1.00 97.50 136 TYR A N 1
ATOM 1022 C CA . TYR A 1 136 ? 8.533 3.178 -17.409 1.00 97.50 136 TYR A CA 1
ATOM 1023 C C . TYR A 1 136 ? 8.526 1.850 -16.642 1.00 97.50 136 TYR A C 1
ATOM 1025 O O . TYR A 1 136 ? 9.027 0.850 -17.146 1.00 97.50 136 TYR A O 1
ATOM 1033 N N . MET A 1 137 ? 7.882 1.799 -15.472 1.00 98.25 137 MET A N 1
ATOM 1034 C CA . MET A 1 137 ? 7.754 0.552 -14.708 1.00 98.25 137 MET A CA 1
ATOM 1035 C C . MET A 1 137 ? 7.055 -0.545 -15.524 1.00 98.25 137 MET A C 1
ATOM 1037 O O . MET A 1 137 ? 7.443 -1.705 -15.457 1.00 98.25 137 MET A O 1
ATOM 1041 N N . HIS A 1 138 ? 6.055 -0.189 -16.334 1.00 98.25 138 HIS A N 1
ATOM 1042 C CA . HIS A 1 138 ? 5.372 -1.133 -17.220 1.00 98.25 138 HIS A CA 1
ATOM 1043 C C . HIS A 1 138 ? 6.220 -1.594 -18.408 1.00 98.25 138 HIS A C 1
ATOM 1045 O O . HIS A 1 138 ? 5.977 -2.692 -18.903 1.00 98.25 138 HIS A O 1
ATOM 1051 N N . SER A 1 139 ? 7.227 -0.827 -18.836 1.00 97.19 139 SER A N 1
ATOM 1052 C CA . SER A 1 139 ? 8.168 -1.262 -19.881 1.00 97.19 139 SER A CA 1
ATOM 1053 C C . SER A 1 139 ? 9.230 -2.255 -19.401 1.00 97.19 139 SER A C 1
ATOM 1055 O O . SER A 1 139 ? 9.847 -2.913 -20.234 1.00 97.19 139 SER A O 1
ATOM 1057 N N . LEU A 1 140 ? 9.421 -2.392 -18.085 1.00 98.06 140 LEU A N 1
ATOM 1058 C CA . LEU A 1 140 ? 10.437 -3.275 -17.519 1.00 98.06 140 LEU A CA 1
ATOM 1059 C C . LEU A 1 140 ? 10.150 -4.753 -17.819 1.00 98.06 140 LEU A C 1
ATOM 1061 O O . LEU A 1 140 ? 9.045 -5.259 -17.578 1.00 98.06 140 LEU A O 1
ATOM 1065 N N . SER A 1 141 ? 11.185 -5.444 -18.279 1.00 97.94 141 SER A N 1
ATOM 1066 C CA . SER A 1 141 ? 11.220 -6.868 -18.603 1.00 97.94 141 SER A CA 1
ATOM 1067 C C . SER A 1 141 ? 12.299 -7.585 -17.783 1.00 97.94 141 SER A C 1
ATOM 1069 O O . SER A 1 141 ? 13.216 -6.936 -17.276 1.00 97.94 141 SER A O 1
ATOM 1071 N N . PRO A 1 142 ? 12.215 -8.918 -17.607 1.00 98.56 142 PRO A N 1
ATOM 1072 C CA . PRO A 1 142 ? 13.268 -9.674 -16.936 1.00 98.56 142 PRO A CA 1
ATOM 1073 C C . PRO A 1 142 ? 14.655 -9.385 -17.525 1.00 98.56 142 PRO A C 1
ATOM 1075 O O . PRO A 1 142 ? 14.829 -9.402 -18.742 1.00 98.56 142 PRO A O 1
ATOM 1078 N N . GLY A 1 143 ? 15.628 -9.122 -16.654 1.00 98.25 143 GLY A N 1
ATOM 1079 C CA . GLY A 1 143 ? 16.980 -8.690 -17.017 1.00 98.25 143 GLY A CA 1
ATOM 1080 C C . GLY A 1 143 ? 17.205 -7.176 -16.946 1.00 98.25 143 GLY A C 1
ATOM 1081 O O . GLY A 1 143 ? 18.350 -6.760 -16.790 1.00 98.25 143 GLY A O 1
ATOM 1082 N N . ASP A 1 144 ? 16.150 -6.355 -16.979 1.00 98.25 144 ASP A N 1
ATOM 1083 C CA . ASP A 1 144 ? 16.279 -4.904 -16.819 1.00 98.25 144 ASP A CA 1
ATOM 1084 C C . ASP A 1 144 ? 16.667 -4.514 -15.386 1.00 98.25 144 ASP A C 1
ATOM 1086 O O . ASP A 1 144 ? 16.473 -5.265 -14.425 1.00 98.25 144 ASP A O 1
ATOM 1090 N N . HIS A 1 145 ? 17.161 -3.286 -15.223 1.00 97.12 145 HIS A N 1
ATOM 1091 C CA . HIS A 1 145 ? 17.551 -2.739 -13.927 1.00 97.12 145 HIS A CA 1
ATOM 1092 C C . HIS A 1 145 ? 16.706 -1.529 -13.535 1.00 97.12 145 HIS A C 1
ATOM 1094 O O . HIS A 1 145 ? 16.415 -0.655 -14.352 1.00 97.12 145 HIS A O 1
ATOM 1100 N N . LEU A 1 146 ? 16.380 -1.441 -12.247 1.00 97.06 146 LEU A N 1
ATOM 1101 C CA . LEU A 1 146 ? 15.708 -0.302 -11.636 1.00 97.06 146 LEU A CA 1
ATOM 1102 C C . LEU A 1 146 ? 16.612 0.345 -10.590 1.00 97.06 146 LEU A C 1
ATOM 11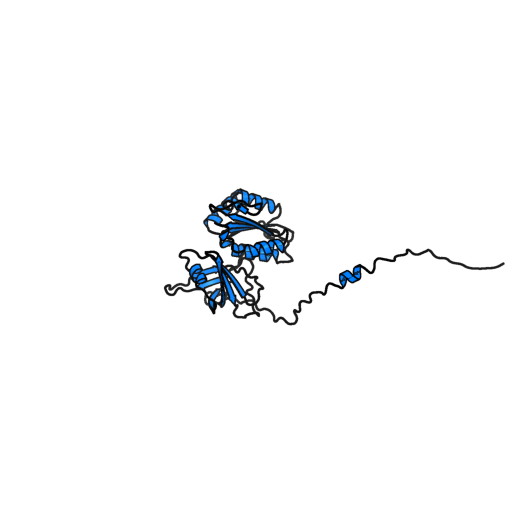04 O O . LEU A 1 146 ? 17.007 -0.295 -9.615 1.00 97.06 146 LEU A O 1
ATOM 1108 N N . SER A 1 147 ? 16.889 1.636 -10.755 1.00 95.94 147 SER A N 1
ATOM 1109 C CA . SER A 1 147 ? 17.614 2.417 -9.752 1.00 95.94 147 SER A CA 1
ATOM 1110 C C . SER A 1 147 ? 16.680 2.841 -8.620 1.00 95.94 147 SER A C 1
ATOM 1112 O O . SER A 1 147 ? 15.635 3.451 -8.857 1.00 95.94 147 SER A O 1
ATOM 1114 N N . VAL A 1 148 ? 17.068 2.556 -7.379 1.00 95.25 148 VAL A N 1
ATOM 1115 C CA . VAL A 1 148 ? 16.280 2.831 -6.172 1.00 95.25 148 VAL A CA 1
ATOM 1116 C C . VAL A 1 148 ? 17.103 3.530 -5.089 1.00 95.25 148 VAL A C 1
ATOM 1118 O O . VAL A 1 148 ? 18.326 3.381 -4.995 1.00 95.25 148 VAL A O 1
ATOM 1121 N N . ARG A 1 149 ? 16.407 4.292 -4.245 1.00 92.38 149 ARG A N 1
ATOM 1122 C CA . ARG A 1 149 ? 16.901 4.897 -2.999 1.00 92.38 149 ARG A CA 1
ATOM 1123 C C . ARG A 1 149 ? 15.887 4.692 -1.874 1.00 92.38 149 ARG A C 1
ATOM 1125 O O . ARG A 1 149 ? 14.783 4.208 -2.118 1.00 92.38 149 ARG A O 1
ATOM 1132 N N . GLY A 1 150 ? 16.235 5.134 -0.670 1.00 86.56 150 GLY A N 1
ATOM 1133 C CA . GLY A 1 150 ? 15.319 5.179 0.464 1.00 86.56 150 GLY A CA 1
ATOM 1134 C C . GLY A 1 150 ? 15.862 4.411 1.671 1.00 86.56 150 GLY A C 1
ATOM 1135 O O . GLY A 1 150 ? 17.040 4.579 1.964 1.00 86.56 150 GLY A O 1
ATOM 1136 N N . PRO A 1 151 ? 15.027 3.625 2.374 1.00 92.19 151 PRO A N 1
ATOM 1137 C CA . PRO A 1 151 ? 13.572 3.734 2.311 1.00 92.19 151 PRO A CA 1
ATOM 1138 C C . PRO A 1 151 ? 13.144 5.162 2.694 1.00 92.19 151 PRO A C 1
ATOM 1140 O O . PRO A 1 151 ? 13.778 5.811 3.522 1.00 92.19 151 PRO A O 1
ATOM 1143 N N . ILE A 1 152 ? 12.088 5.675 2.070 1.00 92.81 152 ILE A N 1
ATOM 1144 C CA . ILE A 1 152 ? 11.353 6.836 2.572 1.00 92.81 152 ILE A CA 1
ATOM 1145 C C . ILE A 1 152 ? 10.566 6.334 3.787 1.00 92.81 152 ILE A C 1
ATOM 1147 O O . ILE A 1 152 ? 9.719 5.451 3.602 1.00 92.81 152 ILE A O 1
ATOM 1151 N N . PRO A 1 153 ? 10.844 6.837 5.005 1.00 91.31 153 PRO A N 1
ATOM 1152 C CA . PRO A 1 153 ? 10.175 6.353 6.203 1.00 91.31 153 PRO A CA 1
ATOM 1153 C C . PRO A 1 153 ? 8.665 6.575 6.116 1.00 91.31 153 PRO A C 1
ATOM 1155 O O . PRO A 1 153 ? 8.213 7.688 5.851 1.00 91.31 153 PRO A O 1
ATOM 1158 N N . GLY A 1 154 ? 7.901 5.510 6.347 1.00 90.88 154 GLY A N 1
ATOM 1159 C CA . GLY A 1 154 ? 6.468 5.589 6.601 1.00 90.88 154 GLY A CA 1
ATOM 1160 C C . GLY A 1 154 ? 6.170 5.909 8.067 1.00 90.88 154 GLY A C 1
ATOM 1161 O O . GLY A 1 154 ? 7.053 6.267 8.853 1.00 90.88 154 GLY A O 1
ATOM 1162 N N . TYR A 1 155 ? 4.908 5.744 8.455 1.00 94.25 155 TYR A N 1
ATOM 1163 C CA . TYR A 1 155 ? 4.506 5.859 9.852 1.00 94.25 155 TYR A CA 1
ATOM 1164 C C . TYR A 1 155 ? 5.140 4.766 10.724 1.00 94.25 155 TYR A C 1
ATOM 1166 O O . TYR A 1 155 ? 5.122 3.585 10.382 1.00 94.25 155 TYR A O 1
ATOM 1174 N N . ASN A 1 156 ? 5.662 5.155 11.886 1.00 92.81 156 ASN A N 1
ATOM 1175 C CA . ASN A 1 156 ? 6.267 4.236 12.846 1.00 92.81 156 ASN A CA 1
ATOM 1176 C C . ASN A 1 156 ? 5.198 3.669 13.791 1.00 92.81 156 ASN A C 1
ATOM 1178 O O . ASN A 1 156 ? 5.019 4.191 14.891 1.00 92.81 156 ASN A O 1
ATOM 1182 N N . TRP A 1 157 ? 4.499 2.622 13.346 1.00 94.94 157 TRP A N 1
ATOM 1183 C CA . TRP A 1 157 ? 3.464 1.945 14.132 1.00 94.94 157 TRP A CA 1
ATOM 1184 C C . TRP A 1 157 ? 3.989 1.496 15.501 1.00 94.94 157 TRP A C 1
ATOM 1186 O O . TRP A 1 157 ? 5.006 0.802 15.595 1.00 94.94 157 TRP A O 1
ATOM 1196 N N . LYS A 1 158 ? 3.292 1.900 16.569 1.00 94.75 158 LYS A N 1
ATOM 1197 C CA . LYS A 1 158 ? 3.600 1.495 17.943 1.00 94.75 158 LYS A CA 1
ATOM 1198 C C . LYS A 1 158 ? 2.629 0.423 18.396 1.00 94.75 158 LYS A C 1
ATOM 1200 O O . LYS A 1 158 ? 1.442 0.697 18.533 1.00 94.75 158 LYS A O 1
ATOM 1205 N N . ILE A 1 159 ? 3.163 -0.776 18.626 1.00 93.81 159 ILE A N 1
ATOM 1206 C CA . ILE A 1 159 ? 2.386 -1.934 19.071 1.00 93.81 159 ILE A CA 1
ATOM 1207 C C . ILE A 1 159 ? 1.601 -1.545 20.328 1.00 93.81 159 ILE A C 1
ATOM 1209 O O . ILE A 1 159 ? 2.225 -1.160 21.317 1.00 93.81 159 ILE A O 1
ATOM 1213 N N . PRO A 1 160 ? 0.268 -1.642 20.293 1.00 91.69 160 PRO A N 1
ATOM 1214 C CA . PRO A 1 160 ? -0.567 -1.294 21.428 1.00 91.69 160 PRO A CA 1
ATOM 1215 C C . PRO A 1 160 ? -0.343 -2.228 22.619 1.00 91.69 160 PRO A C 1
ATOM 1217 O O . PRO A 1 160 ? -0.320 -3.447 22.449 1.00 91.69 160 PRO A O 1
ATOM 1220 N N . GLN A 1 161 ? -0.266 -1.693 23.842 1.00 86.38 161 GLN A N 1
ATOM 1221 C CA . GLN A 1 161 ? -0.140 -2.526 25.056 1.00 86.38 161 GLN A CA 1
ATOM 1222 C C . GLN A 1 161 ? -1.363 -3.417 25.328 1.00 86.38 161 GLN A C 1
ATOM 1224 O O . GLN A 1 161 ? -1.284 -4.393 26.075 1.00 86.38 161 GLN A O 1
ATOM 1229 N N . SER A 1 162 ? -2.516 -3.066 24.759 1.00 83.75 162 SER A N 1
ATOM 1230 C CA . SER A 1 162 ? -3.775 -3.793 24.918 1.00 83.75 162 SER A CA 1
ATOM 1231 C C . SER A 1 162 ? -4.433 -4.024 23.563 1.00 83.75 162 SER A C 1
ATOM 1233 O O . SER A 1 162 ? -4.190 -3.283 22.611 1.00 83.75 162 SER A O 1
ATOM 1235 N N . SER A 1 163 ? -5.273 -5.060 23.462 1.00 80.12 163 SER A N 1
ATOM 1236 C CA . SER A 1 163 ? -5.995 -5.342 22.218 1.00 80.12 163 SER A CA 1
ATOM 1237 C C . SER A 1 163 ? -6.845 -4.136 21.812 1.00 80.12 163 SER A C 1
ATOM 1239 O O . SER A 1 163 ? -7.610 -3.588 22.606 1.00 80.12 163 SER A O 1
ATOM 1241 N N . THR A 1 164 ? -6.688 -3.726 20.560 1.00 93.25 164 THR A N 1
ATOM 1242 C CA . THR A 1 164 ? -7.297 -2.528 19.985 1.00 93.25 164 THR A CA 1
ATOM 1243 C C . THR A 1 164 ? -7.657 -2.792 18.525 1.00 93.25 164 THR A C 1
ATOM 1245 O O . THR A 1 164 ? -7.403 -3.882 18.003 1.00 93.25 164 THR A O 1
ATOM 1248 N N . SER A 1 165 ? -8.250 -1.811 17.854 1.00 96.62 165 SER A N 1
ATOM 1249 C CA . SER A 1 165 ? -8.522 -1.869 16.415 1.00 96.62 165 SER A CA 1
ATOM 1250 C C . SER A 1 165 ? -7.805 -0.754 15.653 1.00 96.62 165 SER A C 1
ATOM 1252 O O . SER A 1 165 ? -7.417 0.248 16.234 1.00 96.62 165 SER A O 1
ATOM 1254 N N . VAL A 1 166 ? -7.668 -0.861 14.336 1.00 97.56 166 VAL A N 1
ATOM 1255 C CA . VAL A 1 166 ? -7.189 0.233 13.481 1.00 97.56 166 VAL A CA 1
ATOM 1256 C C . VAL A 1 166 ? -7.990 0.286 12.189 1.00 97.56 166 VAL A C 1
ATOM 1258 O O . VAL A 1 166 ? -8.325 -0.752 11.616 1.00 97.56 166 VAL A O 1
ATOM 1261 N N . LEU A 1 167 ? -8.292 1.503 11.729 1.00 98.19 167 LEU A N 1
ATOM 1262 C CA . LEU A 1 167 ? -8.970 1.738 10.459 1.00 98.19 167 LEU A CA 1
ATOM 1263 C C . LEU A 1 167 ? -7.953 2.102 9.376 1.00 98.19 167 LEU A C 1
ATOM 1265 O O . LEU A 1 167 ? -7.241 3.103 9.485 1.00 98.19 167 LEU A O 1
ATOM 1269 N N . LEU A 1 168 ? -7.927 1.309 8.310 1.00 98.69 168 LEU A N 1
ATOM 1270 C CA . LEU A 1 168 ? -7.109 1.526 7.126 1.00 98.69 168 LEU A CA 1
ATOM 1271 C C . LEU A 1 168 ? -8.021 1.769 5.920 1.00 98.69 168 LEU A C 1
ATOM 1273 O O . LEU A 1 168 ? -8.928 0.985 5.655 1.00 98.69 168 LEU A O 1
ATOM 1277 N N . VAL A 1 169 ? -7.788 2.846 5.177 1.00 98.75 169 VAL A N 1
ATOM 1278 C CA . VAL A 1 169 ? -8.609 3.252 4.035 1.00 98.75 169 VAL A CA 1
ATOM 1279 C C . VAL A 1 169 ? -7.729 3.421 2.799 1.00 98.75 169 VAL A C 1
ATOM 1281 O O . VAL A 1 169 ? -6.864 4.293 2.739 1.00 98.75 169 VAL A O 1
ATOM 1284 N N . ALA A 1 170 ? -7.970 2.593 1.789 1.00 98.75 170 ALA A N 1
ATOM 1285 C CA . ALA A 1 170 ? -7.245 2.576 0.528 1.00 98.75 170 ALA A CA 1
ATOM 1286 C C . ALA A 1 170 ? -8.132 3.016 -0.640 1.00 98.75 170 ALA A C 1
ATOM 1288 O O . ALA A 1 170 ? -9.307 2.657 -0.710 1.00 98.75 170 ALA A O 1
ATOM 1289 N N . GLY A 1 171 ? -7.548 3.710 -1.614 1.00 98.31 171 GLY A N 1
ATOM 1290 C CA . GLY A 1 171 ? -8.151 3.995 -2.914 1.00 98.31 171 GLY A CA 1
ATOM 1291 C C . GLY A 1 171 ? -7.257 3.554 -4.063 1.00 98.31 171 GLY A C 1
ATOM 1292 O O . GLY A 1 171 ? -6.124 4.023 -4.172 1.00 98.31 171 GLY A O 1
ATOM 1293 N N . GLY A 1 172 ? -7.756 2.693 -4.953 1.00 96.88 172 GLY A N 1
ATOM 1294 C CA . GLY A 1 172 ? -6.999 2.223 -6.118 1.00 96.88 172 GLY A CA 1
ATOM 1295 C C . GLY A 1 172 ? -5.606 1.706 -5.735 1.00 96.88 172 GLY A C 1
ATOM 1296 O O . GLY A 1 172 ? -5.489 0.819 -4.894 1.00 96.88 172 GLY A O 1
ATOM 1297 N N . ALA A 1 173 ? -4.553 2.299 -6.312 1.00 96.81 173 ALA A N 1
ATOM 1298 C CA . ALA A 1 173 ? -3.157 1.925 -6.052 1.00 96.81 173 ALA A CA 1
ATOM 1299 C C . ALA A 1 173 ? -2.663 2.237 -4.624 1.00 96.81 173 ALA A C 1
ATOM 1301 O O . ALA A 1 173 ? -1.637 1.699 -4.217 1.00 96.81 173 ALA A O 1
ATOM 1302 N N . GLY A 1 174 ? -3.395 3.048 -3.849 1.00 97.75 174 GLY A N 1
ATOM 1303 C CA . GLY A 1 174 ? -3.107 3.299 -2.432 1.00 97.75 174 GLY A CA 1
ATOM 1304 C C . GLY A 1 174 ? -3.262 2.063 -1.537 1.00 97.75 174 GLY A C 1
ATOM 1305 O O . GLY A 1 174 ? -2.929 2.106 -0.357 1.00 97.75 174 GLY A O 1
ATOM 1306 N N . ILE A 1 175 ? -3.720 0.937 -2.095 1.00 98.56 175 ILE A N 1
ATOM 1307 C CA . ILE A 1 175 ? -3.720 -0.352 -1.406 1.00 98.56 175 ILE A CA 1
ATOM 1308 C C . ILE A 1 175 ? -2.317 -0.823 -1.021 1.00 98.56 175 ILE A C 1
ATOM 1310 O O . ILE A 1 175 ? -2.198 -1.533 -0.037 1.00 98.56 175 ILE A O 1
ATOM 1314 N N . THR A 1 176 ? -1.250 -0.443 -1.731 1.00 98.38 176 THR A N 1
ATOM 1315 C CA . THR A 1 176 ? 0.094 -0.988 -1.464 1.00 98.38 176 THR A CA 1
ATOM 1316 C C . THR A 1 176 ? 0.663 -0.591 -0.091 1.00 98.38 176 THR A C 1
ATOM 1318 O O . THR A 1 176 ? 1.037 -1.506 0.648 1.00 98.38 176 THR A O 1
ATOM 1321 N N . PRO A 1 177 ? 0.674 0.690 0.342 1.00 98.12 177 PRO A N 1
ATOM 1322 C CA . PRO A 1 177 ? 1.075 1.029 1.710 1.00 98.12 177 PRO A CA 1
ATOM 1323 C C . PRO A 1 177 ? 0.106 0.494 2.766 1.00 98.12 177 PRO A C 1
ATOM 1325 O O . PRO A 1 177 ? 0.545 0.042 3.822 1.00 98.12 177 PRO A O 1
ATOM 1328 N N . ILE A 1 178 ? -1.195 0.480 2.466 1.00 98.62 178 ILE A N 1
ATOM 1329 C CA . ILE A 1 178 ? -2.229 -0.016 3.381 1.00 98.62 178 ILE A CA 1
ATOM 1330 C C . ILE A 1 178 ? -2.078 -1.523 3.628 1.00 98.62 178 ILE A C 1
ATOM 1332 O O . ILE A 1 178 ? -2.092 -1.959 4.775 1.00 98.62 178 ILE A O 1
ATOM 1336 N N . TYR A 1 179 ? -1.867 -2.307 2.571 1.00 98.69 179 TYR A N 1
ATOM 1337 C CA . TYR A 1 179 ? -1.595 -3.741 2.633 1.00 98.69 179 TYR A CA 1
ATOM 1338 C C . TYR A 1 179 ? -0.286 -4.027 3.372 1.00 98.69 179 TYR A C 1
ATOM 1340 O O . TYR A 1 179 ? -0.261 -4.879 4.256 1.00 98.69 179 TYR A O 1
ATOM 1348 N N . SER A 1 180 ? 0.781 -3.281 3.063 1.00 98.19 180 SER A N 1
ATOM 1349 C CA . SER A 1 180 ? 2.078 -3.410 3.736 1.00 98.19 180 SER A CA 1
ATOM 1350 C C . SER A 1 180 ? 1.956 -3.191 5.250 1.00 98.19 180 SER A C 1
ATOM 1352 O O . SER A 1 180 ? 2.422 -4.022 6.031 1.00 98.19 180 SER A O 1
ATOM 1354 N N . LEU A 1 181 ? 1.263 -2.127 5.677 1.00 98.25 181 LEU A N 1
ATOM 1355 C CA . LEU A 1 181 ? 1.005 -1.857 7.093 1.00 98.25 181 LEU A CA 1
ATOM 1356 C C . LEU A 1 181 ? 0.117 -2.935 7.734 1.00 98.25 181 LEU A C 1
ATOM 1358 O O . LEU A 1 181 ? 0.473 -3.458 8.788 1.00 98.25 181 LEU A O 1
ATOM 1362 N N . ALA A 1 182 ? -0.999 -3.303 7.094 1.00 98.38 182 ALA A N 1
ATOM 1363 C CA . ALA A 1 182 ? -1.908 -4.335 7.594 1.00 98.38 182 ALA A CA 1
ATOM 1364 C C . ALA A 1 182 ? -1.181 -5.664 7.826 1.00 98.38 182 ALA A C 1
ATOM 1366 O O . ALA A 1 182 ? -1.282 -6.253 8.900 1.00 98.38 182 ALA A O 1
ATOM 1367 N N . LYS A 1 183 ? -0.404 -6.115 6.838 1.00 97.88 183 LYS A N 1
ATOM 1368 C CA . LYS A 1 183 ? 0.373 -7.352 6.921 1.00 97.88 183 LYS A CA 1
ATOM 1369 C C . LYS A 1 183 ? 1.432 -7.279 8.021 1.00 97.88 183 LYS A C 1
ATOM 1371 O O . LYS A 1 183 ? 1.572 -8.232 8.784 1.00 97.88 183 LYS A O 1
ATOM 1376 N N . GLY A 1 184 ? 2.120 -6.143 8.159 1.00 96.88 184 GLY A N 1
ATOM 1377 C CA . GLY A 1 184 ? 3.075 -5.908 9.245 1.00 96.88 184 GLY A CA 1
ATOM 1378 C C . GLY A 1 184 ? 2.441 -6.045 10.633 1.00 96.88 184 GLY A C 1
ATOM 1379 O O . GLY A 1 184 ? 2.974 -6.769 11.469 1.00 96.88 184 GLY A O 1
ATOM 1380 N N . ILE A 1 185 ? 1.274 -5.430 10.850 1.00 97.25 185 ILE A N 1
ATOM 1381 C CA . ILE A 1 185 ? 0.507 -5.536 12.105 1.00 97.25 185 ILE A CA 1
ATOM 1382 C C . ILE A 1 185 ? 0.068 -6.983 12.372 1.00 97.25 185 ILE A C 1
ATOM 1384 O O . ILE A 1 185 ? 0.230 -7.490 13.478 1.00 97.25 185 ILE A O 1
ATOM 1388 N N . LEU A 1 186 ? -0.496 -7.658 11.367 1.00 97.44 186 LEU A N 1
ATOM 1389 C CA . LEU A 1 186 ? -1.058 -9.003 11.525 1.00 97.44 186 LEU A CA 1
ATOM 1390 C C . LEU A 1 186 ? 0.021 -10.065 11.773 1.00 97.44 186 LEU A C 1
ATOM 1392 O O . LEU A 1 186 ? -0.176 -10.965 12.583 1.00 97.44 186 LEU A O 1
ATOM 1396 N N . SER A 1 187 ? 1.155 -9.950 11.080 1.00 95.94 187 SER A N 1
ATOM 1397 C CA . SER A 1 187 ? 2.273 -10.900 11.161 1.00 95.94 187 SER A CA 1
ATOM 1398 C C . SER A 1 187 ? 3.108 -10.787 12.437 1.00 95.94 187 SER A C 1
ATOM 1400 O O . SER A 1 187 ? 3.872 -11.702 12.752 1.00 95.94 187 SER A O 1
ATOM 1402 N N . ASN A 1 188 ? 2.971 -9.690 13.183 1.00 95.12 188 ASN A N 1
ATOM 1403 C CA . ASN A 1 188 ? 3.680 -9.501 14.436 1.00 95.12 188 ASN A CA 1
ATOM 1404 C C . ASN A 1 188 ? 2.966 -10.246 15.575 1.00 95.12 188 ASN A C 1
ATOM 1406 O O . ASN A 1 188 ? 1.836 -9.919 15.931 1.00 95.12 188 ASN A O 1
ATOM 1410 N N . ALA A 1 189 ? 3.640 -11.239 16.162 1.00 93.94 189 ALA A N 1
ATOM 1411 C CA . ALA A 1 189 ? 3.083 -12.069 17.231 1.00 93.94 189 ALA A CA 1
ATOM 1412 C C . ALA A 1 189 ? 2.761 -11.279 18.515 1.00 93.94 189 ALA A C 1
ATOM 1414 O O . ALA A 1 189 ? 1.823 -11.638 19.231 1.00 93.94 189 ALA A O 1
ATOM 1415 N N . ASP A 1 190 ? 3.496 -10.195 18.772 1.00 94.69 190 ASP A N 1
ATOM 1416 C CA . ASP A 1 190 ? 3.307 -9.337 19.946 1.00 94.69 190 ASP A CA 1
ATOM 1417 C C . ASP A 1 190 ? 2.191 -8.301 19.740 1.00 94.69 190 ASP A C 1
ATOM 1419 O O . ASP A 1 190 ? 1.745 -7.664 20.691 1.00 94.69 190 ASP A O 1
ATOM 1423 N N . ASP A 1 191 ? 1.707 -8.137 18.507 1.00 95.88 191 ASP A N 1
ATOM 1424 C CA . ASP A 1 191 ? 0.637 -7.206 18.176 1.00 95.88 191 ASP A CA 1
ATOM 1425 C C . ASP A 1 191 ? -0.687 -7.960 18.048 1.00 95.88 191 ASP A C 1
ATOM 1427 O O . ASP A 1 191 ? -0.810 -8.864 17.227 1.00 95.88 191 ASP A O 1
ATOM 1431 N N . GLN A 1 192 ? -1.692 -7.587 18.844 1.00 94.69 192 GLN A N 1
ATOM 1432 C CA . GLN A 1 192 ? -3.036 -8.188 18.841 1.00 94.69 192 GLN A CA 1
ATOM 1433 C C . GLN A 1 192 ? -4.106 -7.259 18.244 1.00 94.69 192 GLN A C 1
ATOM 1435 O O . GLN A 1 192 ? -5.306 -7.452 18.462 1.00 94.69 192 GLN A O 1
ATOM 1440 N N . THR A 1 193 ? -3.685 -6.237 17.496 1.00 97.12 193 THR A N 1
ATOM 1441 C CA . THR A 1 193 ? -4.574 -5.260 16.862 1.00 97.12 193 THR A CA 1
ATOM 1442 C C . THR A 1 193 ? -5.462 -5.917 15.808 1.00 97.12 193 THR A C 1
ATOM 1444 O O . THR A 1 193 ? -5.007 -6.750 15.014 1.00 97.12 193 THR A O 1
ATOM 1447 N N . LYS A 1 194 ? -6.738 -5.527 15.785 1.00 97.69 194 LYS A N 1
ATOM 1448 C CA . LYS A 1 194 ? -7.704 -5.868 14.737 1.00 97.69 194 LYS A CA 1
ATOM 1449 C C . LYS A 1 194 ? -7.691 -4.800 13.645 1.00 97.69 194 LYS A C 1
ATOM 1451 O O . LYS A 1 194 ? -7.774 -3.612 13.922 1.00 97.69 194 LYS A O 1
ATOM 1456 N N . VAL A 1 195 ? -7.631 -5.208 12.391 1.00 98.19 195 VAL A N 1
ATOM 1457 C CA . VAL A 1 195 ? -7.542 -4.335 11.225 1.00 98.19 195 VAL A CA 1
ATOM 1458 C C . VAL A 1 195 ? -8.891 -4.289 10.511 1.00 98.19 195 VAL A C 1
ATOM 1460 O O . VAL A 1 195 ? -9.386 -5.305 10.024 1.00 98.19 195 VAL A O 1
ATOM 1463 N N . GLN A 1 196 ? -9.464 -3.090 10.421 1.00 97.88 196 GLN A N 1
ATOM 1464 C CA . GLN A 1 196 ? -10.605 -2.776 9.565 1.00 97.88 196 GLN A CA 1
ATOM 1465 C C . GLN A 1 196 ? -10.075 -2.112 8.293 1.00 97.88 196 GLN A C 1
ATOM 1467 O O . GLN A 1 196 ? -9.570 -0.992 8.350 1.00 97.88 196 GLN A O 1
ATOM 1472 N N . LEU A 1 197 ? -10.156 -2.795 7.151 1.00 98.69 197 LEU A N 1
ATOM 1473 C CA . LEU A 1 197 ? -9.646 -2.297 5.873 1.00 98.69 197 LEU A CA 1
ATOM 1474 C C . LEU A 1 197 ? -10.809 -1.951 4.942 1.00 98.69 197 LEU A C 1
ATOM 1476 O O . LEU A 1 197 ? -11.587 -2.820 4.556 1.00 98.69 197 LEU A O 1
ATOM 1480 N N . LEU A 1 198 ? -10.901 -0.687 4.538 1.00 98.69 198 LEU A N 1
ATOM 1481 C CA . LEU A 1 198 ? -11.811 -0.214 3.497 1.00 98.69 198 LEU A CA 1
ATOM 1482 C C . LEU A 1 198 ? -11.028 0.024 2.209 1.00 98.69 198 LEU A C 1
ATOM 1484 O O . LEU A 1 198 ? -10.078 0.804 2.215 1.00 98.69 198 LEU A O 1
ATOM 1488 N N . TRP A 1 199 ? -11.425 -0.593 1.097 1.00 98.56 199 TRP A N 1
ATOM 1489 C CA . TRP A 1 199 ? -10.758 -0.389 -0.190 1.00 98.56 199 TRP A CA 1
ATOM 1490 C C . TRP A 1 199 ? -11.730 0.051 -1.280 1.00 98.56 199 TRP A C 1
ATOM 1492 O O . TRP A 1 199 ? -12.603 -0.703 -1.704 1.00 98.56 199 TRP A O 1
ATOM 1502 N N . GLY A 1 200 ? -11.568 1.294 -1.733 1.00 98.25 200 GLY A N 1
ATOM 1503 C CA . GLY A 1 200 ? -12.314 1.881 -2.840 1.00 98.25 200 GLY A CA 1
ATOM 1504 C C . GLY A 1 200 ? -11.675 1.599 -4.200 1.00 98.25 200 GLY A C 1
ATOM 1505 O O . GLY A 1 200 ? -10.507 1.931 -4.422 1.00 98.25 200 GLY A O 1
ATOM 1506 N N . VAL A 1 201 ? -12.459 1.058 -5.132 1.00 97.81 201 VAL A N 1
ATOM 1507 C CA . VAL A 1 201 ? -12.065 0.804 -6.528 1.00 97.81 201 VAL A CA 1
ATOM 1508 C C . VAL A 1 201 ? -13.176 1.197 -7.516 1.00 97.8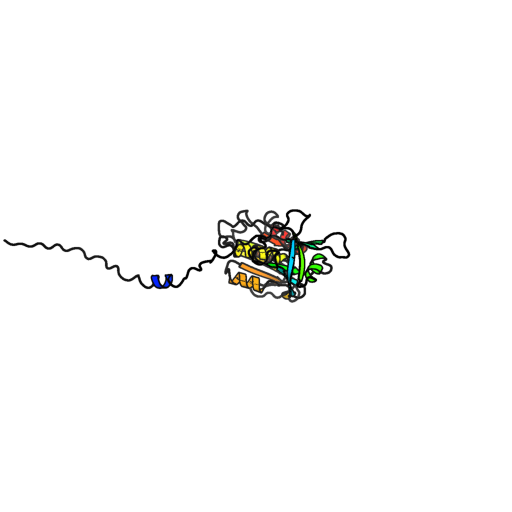1 201 VAL A C 1
ATOM 1510 O O . VAL A 1 201 ? -14.320 1.459 -7.125 1.00 97.81 201 VAL A O 1
ATOM 1513 N N . ASN A 1 202 ? -12.854 1.264 -8.813 1.00 95.94 202 ASN A N 1
ATOM 1514 C CA . ASN A 1 202 ? -13.849 1.589 -9.839 1.00 95.94 202 ASN A CA 1
ATOM 1515 C C . ASN A 1 202 ? -14.633 0.339 -10.253 1.00 95.94 202 ASN A C 1
ATOM 1517 O O . ASN A 1 202 ? -15.852 0.391 -10.319 1.00 95.94 202 ASN A O 1
ATOM 1521 N N . GLY A 1 203 ? -13.975 -0.795 -10.472 1.00 95.69 203 GLY A N 1
ATOM 1522 C CA . GLY A 1 203 ? -14.633 -2.068 -10.773 1.00 95.69 203 GLY A CA 1
ATOM 1523 C C . GLY A 1 203 ? -14.039 -3.237 -9.996 1.00 95.69 203 GLY A C 1
ATOM 1524 O O . GLY A 1 203 ? -12.931 -3.147 -9.475 1.00 95.69 203 GLY A O 1
ATOM 1525 N N . GLU A 1 204 ? -14.742 -4.372 -9.966 1.00 94.00 204 GLU A N 1
ATOM 1526 C CA . GLU A 1 204 ? -14.229 -5.601 -9.330 1.00 94.00 204 GLU A CA 1
ATOM 1527 C C . GLU A 1 204 ? -12.916 -6.072 -9.972 1.00 94.00 204 GLU A C 1
ATOM 1529 O O . GLU A 1 204 ? -12.026 -6.565 -9.287 1.00 94.00 204 GLU A O 1
ATOM 1534 N N . ARG A 1 205 ? -12.749 -5.826 -11.279 1.00 94.69 205 ARG A N 1
ATOM 1535 C CA . ARG A 1 205 ? -11.514 -6.113 -12.026 1.00 94.69 205 ARG A CA 1
ATOM 1536 C C . ARG A 1 205 ? -10.283 -5.342 -11.529 1.00 94.69 205 ARG A C 1
ATOM 1538 O O . ARG A 1 205 ? -9.162 -5.667 -11.915 1.00 94.69 205 ARG A O 1
ATOM 1545 N N . ASP A 1 206 ? -10.480 -4.292 -10.732 1.00 96.62 206 ASP A N 1
ATOM 1546 C CA . ASP A 1 206 ? -9.405 -3.451 -10.196 1.00 96.62 206 ASP A CA 1
ATOM 1547 C C . ASP A 1 206 ? -8.874 -3.970 -8.847 1.00 96.62 206 ASP A C 1
ATOM 1549 O O . ASP A 1 206 ? -7.948 -3.388 -8.280 1.00 96.62 206 ASP A O 1
ATOM 1553 N N . ILE A 1 207 ? -9.445 -5.060 -8.325 1.00 96.12 207 ILE A N 1
ATOM 1554 C CA . ILE A 1 207 ? -9.066 -5.677 -7.050 1.00 96.12 207 ILE A CA 1
ATOM 1555 C C . ILE A 1 207 ? -7.890 -6.638 -7.286 1.00 96.12 207 ILE A C 1
ATOM 1557 O O . ILE A 1 207 ? -8.059 -7.826 -7.530 1.00 96.12 207 ILE A O 1
ATOM 1561 N N . VAL A 1 208 ? -6.678 -6.089 -7.230 1.00 95.75 208 VAL A N 1
ATOM 1562 C CA . VAL A 1 208 ? -5.401 -6.729 -7.612 1.00 95.75 208 VAL A CA 1
ATOM 1563 C C . VAL A 1 208 ? -4.698 -7.571 -6.530 1.00 95.75 208 VAL A C 1
ATOM 1565 O O . VAL A 1 208 ? -3.715 -8.234 -6.846 1.00 95.75 208 VAL A O 1
ATOM 1568 N N . LEU A 1 209 ? -5.157 -7.525 -5.274 1.00 96.62 209 LEU A N 1
ATOM 1569 C CA . LEU A 1 209 ? -4.592 -8.267 -4.124 1.00 96.62 209 LEU A CA 1
ATOM 1570 C C . LEU A 1 209 ? -5.660 -9.108 -3.409 1.00 96.62 209 LEU A C 1
ATOM 1572 O O . LEU A 1 209 ? -5.663 -9.231 -2.184 1.00 96.62 209 LEU A O 1
ATOM 1576 N N . ARG A 1 210 ? -6.652 -9.587 -4.164 1.00 94.88 210 ARG A N 1
ATOM 1577 C CA . ARG A 1 210 ? -7.817 -10.266 -3.596 1.00 94.88 210 ARG A CA 1
ATOM 1578 C C . ARG A 1 210 ? -7.414 -11.532 -2.846 1.00 94.88 210 ARG A C 1
ATOM 1580 O O . ARG A 1 210 ? -7.749 -11.660 -1.673 1.00 94.88 210 ARG A O 1
ATOM 1587 N N . ASP A 1 211 ? -6.685 -12.419 -3.511 1.00 96.38 211 ASP A N 1
ATOM 1588 C CA . ASP A 1 211 ? -6.318 -13.724 -2.962 1.00 96.38 211 ASP A CA 1
ATOM 1589 C C . ASP A 1 211 ? -5.370 -13.566 -1.767 1.00 96.38 211 ASP A C 1
ATOM 1591 O O . ASP A 1 211 ? -5.501 -14.271 -0.769 1.00 96.38 211 ASP A O 1
ATOM 1595 N N . GLU A 1 212 ? -4.459 -12.588 -1.812 1.00 97.75 212 GLU A N 1
ATOM 1596 C CA . GLU A 1 212 ? -3.585 -12.265 -0.686 1.00 97.75 212 GLU A CA 1
ATOM 1597 C C . GLU A 1 212 ? -4.369 -11.747 0.526 1.00 97.75 212 GLU A C 1
ATOM 1599 O O . GLU A 1 212 ? -4.108 -12.164 1.654 1.00 97.75 212 GLU A O 1
ATOM 1604 N N . LEU A 1 213 ? -5.342 -10.855 0.315 1.00 97.94 213 LEU A N 1
ATOM 1605 C CA . LEU A 1 213 ? -6.193 -10.338 1.389 1.00 97.94 213 LEU A CA 1
ATOM 1606 C C . LEU A 1 213 ? -7.097 -11.430 1.973 1.00 97.94 213 LEU A C 1
ATOM 1608 O O . LEU A 1 213 ? -7.213 -11.527 3.193 1.00 97.94 213 LEU A O 1
ATOM 1612 N N . GLU A 1 214 ? -7.695 -12.275 1.130 1.00 96.62 214 GLU A N 1
ATOM 1613 C CA . GLU A 1 214 ? -8.494 -13.423 1.573 1.00 96.62 214 GLU A CA 1
ATOM 1614 C C . GLU A 1 214 ? -7.630 -14.433 2.349 1.00 96.62 214 GLU A C 1
ATOM 1616 O O . GLU A 1 214 ? -8.055 -14.936 3.391 1.00 96.62 214 GLU A O 1
ATOM 1621 N N . GLY A 1 215 ? -6.391 -14.672 1.907 1.00 98.00 215 GLY A N 1
ATOM 1622 C CA . GLY A 1 215 ? -5.414 -15.492 2.622 1.00 98.00 215 GLY A CA 1
ATOM 1623 C C . GLY A 1 215 ? -5.056 -14.922 3.997 1.00 98.00 215 GLY A C 1
ATOM 1624 O O . GLY A 1 215 ? -5.026 -15.662 4.979 1.00 98.00 215 GLY A O 1
ATOM 1625 N N . LEU A 1 216 ? -4.863 -13.603 4.105 1.00 98.00 216 LEU A N 1
ATOM 1626 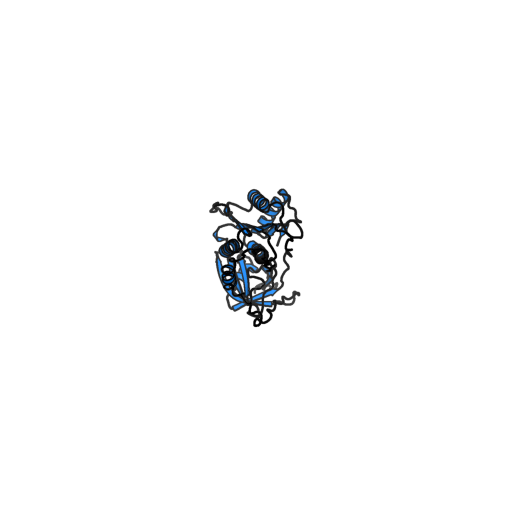C CA . LEU A 1 216 ? -4.645 -12.936 5.393 1.00 98.00 216 LEU A CA 1
ATOM 1627 C C . LEU A 1 216 ? -5.867 -13.041 6.317 1.00 98.00 216 LEU A C 1
ATOM 1629 O O . LEU A 1 216 ? -5.704 -13.288 7.511 1.00 98.00 216 LEU A O 1
ATOM 1633 N N . GLU A 1 217 ? -7.088 -12.894 5.796 1.00 97.25 217 GLU A N 1
ATOM 1634 C CA . GLU A 1 217 ? -8.312 -13.068 6.592 1.00 97.25 217 GLU A CA 1
ATOM 1635 C C . GLU A 1 217 ? -8.447 -14.502 7.131 1.00 97.25 217 GLU A C 1
ATOM 1637 O O . GLU A 1 217 ? -8.873 -14.692 8.271 1.00 97.25 217 GLU A O 1
ATOM 1642 N N . GLN A 1 218 ? -8.055 -15.508 6.341 1.00 97.62 218 GLN A N 1
ATOM 1643 C CA . GLN A 1 218 ? -8.044 -16.915 6.759 1.00 97.62 218 GLN A CA 1
ATOM 1644 C C . GLN A 1 218 ? -6.939 -17.211 7.780 1.00 97.62 218 GLN A C 1
ATOM 1646 O O . GLN A 1 218 ? -7.165 -17.956 8.732 1.00 97.62 218 GLN A O 1
ATOM 1651 N N . GLN A 1 219 ? -5.752 -16.628 7.595 1.00 97.94 219 GLN A N 1
ATOM 1652 C CA . GLN A 1 219 ? -4.606 -16.820 8.484 1.00 97.94 219 GLN A CA 1
ATOM 1653 C C . GLN A 1 219 ? -4.808 -16.146 9.849 1.00 97.94 219 GLN A C 1
ATOM 1655 O O . GLN A 1 219 ? -4.355 -16.675 10.865 1.00 97.94 219 GLN A O 1
ATOM 1660 N N . TYR A 1 220 ? -5.502 -15.004 9.888 1.00 97.44 220 TYR A N 1
ATOM 1661 C CA . TYR A 1 220 ? -5.725 -14.207 11.097 1.00 97.44 220 TYR A CA 1
ATOM 1662 C C . TYR A 1 220 ? -7.228 -13.991 11.364 1.00 97.44 220 TYR A C 1
ATOM 1664 O O . TYR A 1 220 ? -7.724 -12.856 11.309 1.00 97.44 220 TYR A O 1
ATOM 1672 N N . PRO A 1 221 ? -7.982 -15.065 11.669 1.00 96.06 221 PRO A N 1
ATOM 1673 C CA . PRO A 1 221 ? -9.431 -14.996 11.811 1.00 96.06 221 PRO A CA 1
ATOM 1674 C C . PRO A 1 221 ? -9.838 -14.036 12.934 1.00 96.06 221 PRO A C 1
ATOM 1676 O O . PRO A 1 221 ? -9.303 -14.068 14.042 1.00 96.06 221 PRO A O 1
ATOM 1679 N N . GLY A 1 222 ? -10.790 -13.149 12.639 1.00 94.38 222 GLY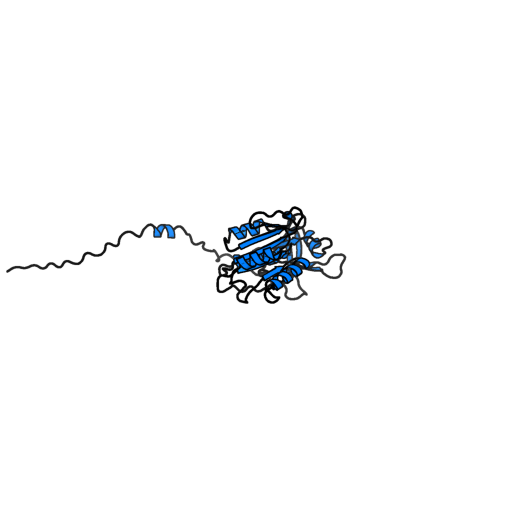 A N 1
ATOM 1680 C CA . GLY A 1 222 ? -11.273 -12.129 13.578 1.00 94.38 222 GLY A CA 1
ATOM 1681 C C . GLY A 1 222 ? -10.316 -10.951 13.808 1.00 94.38 222 GLY A C 1
ATOM 1682 O O . GLY A 1 222 ? -10.675 -10.024 14.539 1.00 94.38 222 GLY A O 1
ATOM 1683 N N . ARG A 1 223 ? -9.128 -10.959 13.185 1.00 96.75 223 ARG A N 1
ATOM 1684 C CA . ARG A 1 223 ? -8.161 -9.854 13.236 1.00 96.75 223 ARG A CA 1
ATOM 1685 C C . ARG A 1 223 ? -8.096 -9.028 11.963 1.00 96.75 223 ARG A C 1
ATOM 1687 O O . ARG A 1 223 ? -7.657 -7.893 12.054 1.00 96.75 223 ARG A O 1
ATOM 1694 N N . LEU A 1 224 ? -8.531 -9.533 10.815 1.00 98.00 224 LEU A N 1
ATOM 1695 C CA . LEU A 1 224 ? -8.666 -8.740 9.593 1.00 98.00 224 LEU A CA 1
ATOM 1696 C C . LEU A 1 224 ? -10.106 -8.804 9.091 1.00 98.00 224 LEU A C 1
ATOM 1698 O O . LEU A 1 224 ? -10.696 -9.880 9.016 1.00 98.00 224 LEU A O 1
ATOM 1702 N N . GLN A 1 225 ? -10.650 -7.645 8.733 1.00 96.50 225 GLN A N 1
ATOM 1703 C CA . GLN A 1 225 ? -11.901 -7.539 8.000 1.00 96.50 225 GLN A CA 1
ATOM 1704 C C . GLN A 1 225 ? -11.735 -6.567 6.836 1.00 96.50 225 GLN A C 1
ATOM 1706 O O . GLN A 1 225 ? -11.473 -5.379 7.038 1.00 96.50 225 GLN A O 1
ATOM 1711 N N . VAL A 1 226 ? -11.925 -7.072 5.618 1.00 97.94 226 VAL A N 1
ATOM 1712 C CA . VAL A 1 226 ? -11.842 -6.269 4.394 1.00 97.94 226 VAL A CA 1
ATOM 1713 C C . VAL A 1 226 ? -13.239 -5.929 3.877 1.00 97.94 226 VAL A C 1
ATOM 1715 O O . VAL A 1 226 ? -14.094 -6.802 3.732 1.00 97.94 226 VAL A O 1
ATOM 1718 N N . THR A 1 227 ? -13.469 -4.650 3.577 1.00 97.94 227 THR A N 1
ATOM 1719 C CA . THR A 1 227 ? -14.673 -4.158 2.895 1.00 97.94 227 THR A CA 1
ATOM 1720 C C . THR A 1 227 ? -14.288 -3.478 1.583 1.00 97.94 227 THR A C 1
ATOM 1722 O O . THR A 1 227 ? -13.581 -2.468 1.569 1.00 97.94 227 THR A O 1
ATOM 1725 N N . TYR A 1 228 ? -14.791 -4.008 0.474 1.00 97.94 228 TYR A N 1
ATOM 1726 C CA . TYR A 1 228 ? -14.603 -3.482 -0.873 1.00 97.94 228 TYR A CA 1
ATOM 1727 C C . TYR A 1 228 ? -15.724 -2.496 -1.211 1.00 97.94 228 TYR A C 1
ATOM 1729 O O . TYR A 1 228 ? -16.903 -2.837 -1.126 1.00 97.94 228 TYR A O 1
ATOM 1737 N N . CYS A 1 229 ? -15.366 -1.277 -1.607 1.00 98.06 229 CYS A N 1
ATOM 1738 C CA . CYS A 1 229 ? -16.294 -0.256 -2.093 1.00 98.06 229 CYS A CA 1
ATOM 1739 C C . CYS A 1 229 ? -16.092 -0.088 -3.602 1.00 98.06 229 CYS A C 1
ATOM 1741 O O . CYS A 1 229 ? -15.062 0.431 -4.036 1.00 98.06 229 CYS A O 1
ATOM 1743 N N . VAL A 1 230 ? -17.048 -0.553 -4.406 1.00 97.62 230 VAL A N 1
ATOM 1744 C CA . VAL A 1 230 ? -16.936 -0.569 -5.871 1.00 97.62 230 VAL A CA 1
ATOM 1745 C C . VAL A 1 230 ? -17.880 0.473 -6.457 1.00 97.62 230 VAL A C 1
ATOM 1747 O O . VAL A 1 230 ? -19.094 0.388 -6.285 1.00 97.62 230 VAL A O 1
ATOM 1750 N N . SER A 1 231 ? -17.326 1.474 -7.138 1.00 96.38 231 SER A N 1
ATOM 1751 C CA . SER A 1 231 ? -18.069 2.679 -7.552 1.00 96.38 231 SER A CA 1
ATOM 1752 C C . SER A 1 231 ? -18.604 2.675 -8.989 1.00 96.38 231 SER A C 1
ATOM 1754 O O . SER A 1 231 ? -19.416 3.530 -9.337 1.00 96.38 231 SER A O 1
ATOM 1756 N N . GLY A 1 232 ? -18.168 1.734 -9.822 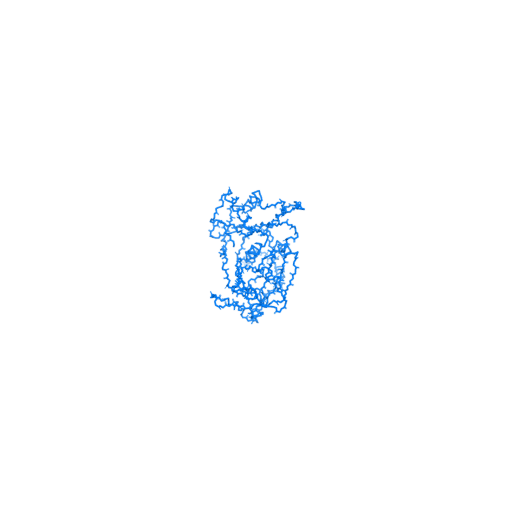1.00 93.62 232 GLY A N 1
ATOM 1757 C CA . GLY A 1 232 ? -18.536 1.643 -11.231 1.00 93.62 232 GLY A CA 1
ATOM 1758 C C . GLY A 1 232 ? -19.996 1.246 -11.470 1.00 93.62 232 GLY A C 1
ATOM 1759 O O . GLY A 1 232 ? -20.681 0.781 -10.556 1.00 93.62 232 GLY A O 1
ATOM 1760 N N . PRO A 1 233 ? -20.487 1.405 -12.711 1.00 90.69 233 PRO A N 1
ATOM 1761 C CA . PRO A 1 233 ? -21.896 1.190 -13.052 1.00 90.69 233 PRO A CA 1
ATOM 1762 C C . PRO A 1 233 ? -22.371 -0.240 -12.756 1.00 90.69 233 PRO A C 1
ATOM 1764 O O . PRO A 1 233 ? -23.458 -0.423 -12.204 1.00 90.69 233 PRO A O 1
ATOM 1767 N N . ASP A 1 234 ? -21.515 -1.227 -13.027 1.00 90.19 234 ASP A N 1
ATOM 1768 C CA . ASP A 1 234 ? -21.805 -2.655 -12.853 1.00 90.19 234 ASP A CA 1
ATOM 1769 C C . ASP A 1 234 ? -21.633 -3.139 -11.404 1.00 90.19 234 ASP A C 1
ATOM 1771 O O . ASP A 1 234 ? -21.778 -4.326 -11.115 1.00 90.19 234 ASP A O 1
ATOM 1775 N N . ALA A 1 235 ? -21.309 -2.236 -10.472 1.00 90.88 235 ALA A N 1
ATOM 1776 C CA . ALA A 1 235 ? -21.115 -2.588 -9.077 1.00 90.88 235 ALA A CA 1
ATOM 1777 C C . ALA A 1 235 ? -22.412 -3.100 -8.439 1.00 90.88 235 ALA A C 1
ATOM 1779 O O . ALA A 1 235 ? -23.488 -2.494 -8.563 1.00 90.88 235 ALA A O 1
ATOM 1780 N N . GLN A 1 236 ? -22.271 -4.189 -7.689 1.00 88.75 236 GLN A N 1
ATOM 1781 C CA . GLN A 1 236 ? -23.334 -4.819 -6.922 1.00 88.75 236 GLN A CA 1
ATOM 1782 C C . GLN A 1 236 ? -22.915 -4.934 -5.460 1.00 88.75 236 GLN A C 1
ATOM 1784 O O . GLN A 1 236 ? -21.762 -5.224 -5.144 1.00 88.75 236 GLN A O 1
ATOM 1789 N N . GLU A 1 237 ? -23.869 -4.715 -4.563 1.00 90.12 237 GLU A N 1
ATOM 1790 C CA . GLU A 1 237 ? -23.696 -5.047 -3.154 1.00 90.12 237 GLU A CA 1
ATOM 1791 C C . GLU A 1 237 ? -23.799 -6.568 -2.979 1.00 90.12 237 GLU A C 1
ATOM 1793 O O . GLU A 1 237 ? -24.700 -7.206 -3.525 1.00 90.12 237 GLU A O 1
ATOM 1798 N N . LYS A 1 238 ? -22.835 -7.159 -2.264 1.00 89.62 238 LYS A N 1
ATOM 1799 C CA . LYS A 1 238 ? -22.705 -8.615 -2.091 1.00 89.62 238 LYS A CA 1
ATOM 1800 C C . LYS A 1 238 ? -22.340 -8.930 -0.641 1.00 89.62 238 LYS A C 1
ATOM 1802 O O . LYS A 1 238 ? -21.187 -8.798 -0.223 1.00 89.62 238 LYS A O 1
ATOM 1807 N N . GLY A 1 239 ? -23.331 -9.364 0.133 1.00 87.88 239 GLY A N 1
ATOM 1808 C CA . GLY A 1 239 ? -23.151 -9.670 1.552 1.00 87.88 239 GLY A CA 1
ATOM 1809 C C . GLY A 1 239 ? -22.602 -8.480 2.348 1.00 87.88 239 GLY A C 1
ATOM 1810 O O . GLY A 1 239 ? -22.894 -7.319 2.067 1.00 87.88 239 GLY A O 1
ATOM 1811 N N . GLU A 1 240 ? -21.790 -8.758 3.365 1.00 84.38 240 GLU A N 1
ATOM 1812 C CA . GLU A 1 240 ? -21.287 -7.715 4.270 1.00 84.38 240 GLU A CA 1
ATOM 1813 C C . GLU A 1 240 ? -19.962 -7.078 3.833 1.00 84.38 240 GLU A C 1
ATOM 1815 O O . GLU A 1 240 ? -19.613 -6.010 4.336 1.00 84.38 240 GLU A O 1
ATOM 1820 N N . LYS A 1 241 ? -19.226 -7.723 2.917 1.00 90.69 241 LYS A N 1
ATOM 1821 C CA . LYS A 1 241 ? -17.892 -7.280 2.477 1.00 90.69 241 LYS A CA 1
ATOM 1822 C C . LYS A 1 241 ? -17.918 -6.351 1.268 1.00 90.69 241 LYS A C 1
ATOM 1824 O O . LYS A 1 241 ? -16.932 -5.665 1.035 1.00 90.69 241 LYS A O 1
ATOM 1829 N N . TRP A 1 242 ? -18.998 -6.318 0.490 1.00 94.56 242 TRP A N 1
ATOM 1830 C CA . TRP A 1 242 ? -19.047 -5.561 -0.762 1.00 94.56 242 TRP A CA 1
ATOM 1831 C C . TRP A 1 242 ? -20.103 -4.473 -0.692 1.00 94.56 242 TRP A C 1
ATOM 1833 O O . TRP A 1 242 ? -21.286 -4.764 -0.540 1.00 94.56 242 TRP A O 1
ATOM 1843 N N . ARG A 1 243 ? -19.675 -3.223 -0.847 1.00 96.44 243 ARG A N 1
ATOM 1844 C CA . ARG A 1 243 ? -20.530 -2.037 -0.863 1.00 96.44 243 ARG A CA 1
ATOM 1845 C C . ARG A 1 243 ? -20.503 -1.404 -2.246 1.00 96.44 243 ARG A C 1
ATOM 1847 O O . ARG A 1 243 ? -19.439 -1.239 -2.847 1.00 96.44 243 ARG A O 1
ATOM 1854 N N . LYS A 1 244 ? -21.677 -1.016 -2.741 1.00 96.00 244 LYS A N 1
ATOM 1855 C CA . LYS A 1 244 ? -21.792 -0.228 -3.968 1.00 96.00 244 LYS A CA 1
ATOM 1856 C C . LYS A 1 244 ? -21.487 1.244 -3.678 1.00 96.00 244 LYS A C 1
ATOM 1858 O O . LYS A 1 244 ? -22.017 1.817 -2.730 1.00 96.00 244 LYS A O 1
ATOM 1863 N N . GLY A 1 245 ? -20.688 1.865 -4.539 1.00 96.31 245 GLY A N 1
ATOM 1864 C CA . GLY A 1 245 ? -20.315 3.274 -4.465 1.00 96.31 245 GLY A CA 1
ATOM 1865 C C . GLY A 1 245 ? -18.920 3.514 -3.889 1.00 96.31 245 GLY A C 1
ATOM 1866 O O . GLY A 1 245 ? -18.111 2.603 -3.718 1.00 96.31 245 GLY A O 1
ATOM 1867 N N . TYR A 1 246 ? -18.628 4.785 -3.624 1.00 97.44 246 TYR A N 1
ATOM 1868 C CA . TYR A 1 246 ? -17.390 5.212 -2.975 1.00 97.44 246 TYR A CA 1
ATOM 1869 C C . TYR A 1 246 ? -17.400 4.906 -1.473 1.00 97.44 246 TYR A C 1
ATOM 1871 O O . TYR A 1 246 ? -18.457 4.692 -0.877 1.00 97.44 246 TYR A O 1
ATOM 1879 N N . VAL A 1 247 ? -16.222 4.979 -0.845 1.00 97.62 247 VAL A N 1
ATOM 1880 C CA . VAL A 1 247 ? -16.106 5.045 0.619 1.00 97.62 247 VAL A CA 1
ATOM 1881 C C . VAL A 1 247 ? -16.827 6.309 1.097 1.00 97.62 247 VAL A C 1
ATOM 1883 O O . VAL A 1 247 ? -16.322 7.419 0.942 1.00 97.62 247 VAL A O 1
ATOM 1886 N N . ASN A 1 248 ? -18.040 6.136 1.619 1.00 95.56 248 ASN A N 1
ATOM 1887 C CA . ASN A 1 248 ? -18.930 7.217 2.035 1.00 95.56 248 ASN A CA 1
ATOM 1888 C C . ASN A 1 248 ? -19.073 7.268 3.567 1.00 95.56 248 ASN A C 1
ATOM 1890 O O . ASN A 1 248 ? -18.530 6.428 4.288 1.00 95.56 248 ASN A O 1
ATOM 1894 N N . LYS A 1 249 ? -19.836 8.248 4.066 1.00 97.25 249 LYS A N 1
ATOM 1895 C CA . LYS A 1 249 ? -20.069 8.447 5.504 1.00 97.25 249 LYS A CA 1
ATOM 1896 C C . LYS A 1 249 ? -20.637 7.221 6.208 1.00 97.25 249 LYS A C 1
ATOM 1898 O O . LYS A 1 249 ? -20.150 6.881 7.277 1.00 97.25 249 LYS A O 1
ATOM 1903 N N . GLY A 1 250 ? -21.611 6.541 5.603 1.00 96.56 250 GLY A N 1
ATOM 1904 C CA . GLY A 1 250 ? -22.214 5.342 6.186 1.00 96.56 250 GLY A CA 1
ATOM 1905 C C . GLY A 1 250 ? -21.208 4.200 6.329 1.00 96.56 250 GLY A C 1
ATOM 1906 O O . GLY A 1 250 ? -21.119 3.594 7.392 1.00 96.56 250 GLY A O 1
ATOM 1907 N N . VAL A 1 251 ? -20.396 3.952 5.296 1.00 96.31 251 VAL A N 1
ATOM 1908 C CA . VAL A 1 251 ? -19.348 2.916 5.336 1.00 96.31 251 VAL A CA 1
ATOM 1909 C C . VAL A 1 251 ? -18.280 3.248 6.382 1.00 96.31 251 VAL A C 1
ATOM 1911 O O . VAL A 1 251 ? -17.891 2.378 7.158 1.00 96.31 251 VAL A O 1
ATOM 1914 N N . LEU A 1 252 ? -17.825 4.504 6.436 1.00 97.19 252 LEU A N 1
ATOM 1915 C CA . LEU A 1 252 ? -16.841 4.951 7.427 1.00 97.19 252 LEU A CA 1
ATOM 1916 C C . LEU A 1 252 ? -17.379 4.833 8.852 1.00 97.19 252 LEU A C 1
ATOM 1918 O O . LEU A 1 252 ? -16.678 4.330 9.724 1.00 97.19 252 LEU A O 1
ATOM 1922 N N . GLN A 1 253 ? -18.623 5.254 9.080 1.00 96.38 253 GLN A N 1
ATOM 1923 C CA . GLN A 1 253 ? -19.258 5.167 10.387 1.00 96.38 253 GLN A CA 1
ATOM 1924 C C . GLN A 1 253 ? -19.376 3.708 10.852 1.00 96.38 253 GLN A C 1
ATOM 1926 O O . GLN A 1 253 ? -18.950 3.402 11.960 1.00 96.38 253 GLN A O 1
ATOM 1931 N N . GLN A 1 254 ? -19.837 2.796 9.989 1.00 95.00 254 GLN A N 1
ATOM 1932 C CA . GLN A 1 254 ? -19.896 1.362 10.309 1.00 95.00 254 GLN A CA 1
ATOM 1933 C C . GLN A 1 254 ? -18.513 0.785 10.645 1.00 95.00 254 GLN A C 1
ATOM 1935 O O . GLN A 1 254 ? -18.377 -0.013 11.571 1.00 95.00 254 GLN A O 1
ATOM 1940 N N . ALA A 1 255 ? -17.469 1.180 9.911 1.00 94.94 255 ALA A N 1
ATOM 1941 C CA . ALA A 1 255 ? -16.107 0.726 10.184 1.00 94.94 255 ALA A CA 1
ATOM 1942 C C . ALA A 1 255 ? -15.575 1.257 11.527 1.00 94.94 255 ALA A C 1
ATOM 1944 O O . ALA A 1 255 ? -14.942 0.514 12.273 1.00 94.94 255 ALA A O 1
ATOM 1945 N N . ILE A 1 256 ? -15.876 2.515 11.865 1.00 94.38 256 ILE A N 1
ATOM 1946 C CA . ILE A 1 256 ? -15.530 3.120 13.160 1.00 94.38 256 ILE A CA 1
ATOM 1947 C C . ILE A 1 256 ? -16.282 2.428 14.304 1.00 94.38 256 ILE A C 1
ATOM 1949 O O . ILE A 1 256 ? -15.681 2.122 15.330 1.00 94.38 256 ILE A O 1
ATOM 1953 N N . GLU A 1 257 ? -17.568 2.127 14.131 1.00 93.75 257 GLU A N 1
ATOM 1954 C CA . GLU A 1 257 ? -18.363 1.389 15.120 1.00 93.75 257 GLU A CA 1
ATOM 1955 C C . GLU A 1 257 ? -17.776 -0.008 15.379 1.00 93.75 257 GLU A C 1
ATOM 1957 O O . GLU A 1 257 ? -17.661 -0.424 16.533 1.00 93.75 257 GLU A O 1
ATOM 1962 N N . ARG A 1 258 ? -17.312 -0.704 14.330 1.00 92.50 258 ARG A N 1
ATOM 1963 C CA . ARG A 1 258 ? -16.617 -2.001 14.450 1.00 92.50 258 ARG A CA 1
ATOM 1964 C C . ARG A 1 258 ? -15.269 -1.910 15.158 1.00 92.50 258 ARG A C 1
ATOM 1966 O O . ARG A 1 258 ? -14.880 -2.869 15.823 1.00 92.50 258 ARG A O 1
ATOM 1973 N N . CYS A 1 259 ? -14.559 -0.788 15.033 1.00 92.06 259 CYS A N 1
ATOM 1974 C CA . CYS A 1 259 ? -13.337 -0.552 15.801 1.00 92.06 259 CYS A CA 1
ATOM 1975 C C . CYS A 1 259 ? -13.609 -0.486 17.315 1.00 92.06 259 CYS A C 1
ATOM 1977 O O . CYS A 1 259 ? -12.727 -0.824 18.105 1.00 92.06 259 CYS A O 1
ATOM 1979 N N . GLY A 1 260 ? -14.825 -0.106 17.721 1.00 87.75 260 GLY A N 1
ATOM 1980 C CA . GLY A 1 260 ? -15.239 -0.025 19.118 1.00 87.75 260 GLY A CA 1
ATOM 1981 C C . GLY A 1 260 ? -14.666 1.191 19.851 1.00 87.75 260 GLY A C 1
ATOM 1982 O O . GLY A 1 260 ? -14.375 2.234 19.264 1.00 87.75 260 GLY A O 1
ATOM 1983 N N . SER A 1 261 ? -14.533 1.078 21.174 1.00 82.88 261 SER A N 1
ATOM 1984 C CA . SER A 1 261 ? -14.095 2.180 22.042 1.00 82.88 261 SER A CA 1
ATOM 1985 C C . SER A 1 261 ? -12.575 2.382 22.078 1.00 82.88 261 SER A C 1
ATOM 1987 O O . SER A 1 261 ? -12.128 3.505 22.320 1.00 82.88 261 SER A O 1
ATOM 1989 N N . SER A 1 262 ? -11.794 1.330 21.810 1.00 85.44 262 SER A N 1
ATOM 1990 C CA . SER A 1 262 ? -10.327 1.354 21.774 1.00 85.44 262 SER A CA 1
ATOM 1991 C C . SER A 1 262 ? -9.833 1.084 20.359 1.00 85.44 262 SER A C 1
ATOM 1993 O O . SER A 1 262 ? -10.068 0.005 19.810 1.00 85.44 262 SER A O 1
ATOM 1995 N N . TRP A 1 263 ? -9.193 2.086 19.755 1.00 90.50 263 TRP A N 1
ATOM 1996 C CA . TRP A 1 263 ? -8.646 1.981 18.409 1.00 90.50 263 TRP A CA 1
ATOM 1997 C C . TRP A 1 263 ? -7.536 3.006 18.156 1.00 90.50 263 TRP A C 1
ATOM 1999 O O . TRP A 1 263 ? -7.514 4.070 18.777 1.00 90.50 263 TRP A O 1
ATOM 2009 N N . GLY A 1 264 ? -6.627 2.686 17.238 1.00 88.69 264 GLY A N 1
ATOM 2010 C CA . GLY A 1 264 ? -5.378 3.398 16.993 1.00 88.69 264 GLY A CA 1
ATOM 2011 C C . GLY A 1 264 ? -4.162 2.622 17.491 1.00 88.69 264 GLY A C 1
ATOM 2012 O O . GLY A 1 264 ? -4.223 1.403 17.636 1.00 88.69 264 GLY A O 1
ATOM 2013 N N . ASP A 1 265 ? -3.067 3.336 17.726 1.00 88.38 265 ASP A N 1
ATOM 2014 C CA . ASP A 1 265 ? -1.815 2.783 18.236 1.00 88.38 265 ASP A CA 1
ATOM 2015 C C . ASP A 1 265 ? -1.508 3.293 19.656 1.00 88.38 265 ASP A C 1
ATOM 2017 O O . ASP A 1 265 ? -2.297 4.030 20.252 1.00 88.38 265 ASP A O 1
ATOM 2021 N N . ASP A 1 266 ? -0.338 2.952 20.199 1.00 86.31 266 ASP A N 1
ATOM 2022 C CA . ASP A 1 266 ? 0.124 3.465 21.503 1.00 86.31 266 ASP A CA 1
ATOM 2023 C C . ASP A 1 266 ? 0.350 4.998 21.523 1.00 86.31 266 ASP A C 1
ATOM 2025 O O . ASP A 1 266 ? 0.625 5.586 22.570 1.00 86.31 266 ASP A O 1
ATOM 2029 N N . GLN A 1 267 ? 0.225 5.677 20.377 1.00 86.56 267 GLN A N 1
ATOM 2030 C CA . GLN A 1 267 ? 0.267 7.136 20.252 1.00 86.56 267 GLN A CA 1
ATOM 2031 C C . GLN A 1 267 ? -1.138 7.765 20.173 1.00 86.56 267 GLN A C 1
ATOM 2033 O O . GLN A 1 267 ? -1.257 8.992 20.099 1.00 86.56 267 GLN A O 1
ATOM 2038 N N . GLY A 1 268 ? -2.201 6.954 20.209 1.00 90.31 268 GLY A N 1
ATOM 2039 C CA . GLY A 1 268 ? -3.600 7.374 20.239 1.00 90.31 268 GLY A CA 1
ATOM 2040 C C . GLY A 1 268 ? -4.400 6.928 19.014 1.00 90.31 268 GLY A C 1
ATOM 2041 O O . GLY A 1 268 ? -3.971 6.097 18.220 1.00 90.31 268 GLY A O 1
ATOM 2042 N N . LYS A 1 269 ? -5.600 7.500 18.844 1.00 92.69 269 LYS A N 1
ATOM 2043 C CA . LYS A 1 269 ? -6.498 7.162 17.726 1.00 92.69 269 LYS A CA 1
ATOM 2044 C C . LYS A 1 269 ? -5.835 7.445 16.381 1.00 92.69 269 LYS A C 1
ATOM 2046 O O . LYS A 1 269 ? -5.338 8.552 16.156 1.00 92.69 269 LYS A O 1
ATOM 2051 N N . LYS A 1 270 ? -5.875 6.459 15.478 1.00 93.81 270 LYS A N 1
ATOM 2052 C CA . LYS A 1 270 ? -5.295 6.561 14.134 1.00 93.81 270 LYS A CA 1
ATOM 2053 C C . LYS A 1 270 ? -6.183 5.966 13.046 1.00 93.81 270 LYS A C 1
ATOM 2055 O O . LYS A 1 270 ? -6.687 4.853 13.177 1.00 93.81 270 LYS A O 1
ATOM 2060 N N . VAL A 1 271 ? -6.304 6.709 11.948 1.00 97.12 271 VAL A N 1
ATOM 2061 C CA . VAL A 1 271 ? -6.799 6.256 10.643 1.00 97.12 271 VAL A CA 1
ATOM 2062 C C . VAL A 1 271 ? -5.666 6.406 9.641 1.00 97.12 271 VAL A C 1
ATOM 2064 O O . VAL A 1 271 ? -5.055 7.470 9.556 1.00 97.12 271 VAL A O 1
ATOM 2067 N N . PHE A 1 272 ? -5.423 5.376 8.845 1.00 98.25 272 PHE A N 1
ATOM 2068 C CA . PHE A 1 272 ? -4.454 5.433 7.758 1.00 98.25 272 PHE A CA 1
ATOM 2069 C C . PHE A 1 272 ? -5.177 5.553 6.428 1.00 98.25 272 PHE A C 1
ATOM 2071 O O . PHE A 1 272 ? -6.119 4.809 6.170 1.00 98.25 272 PHE A O 1
ATOM 2078 N N . LEU A 1 273 ? -4.747 6.488 5.589 1.00 98.50 273 LEU A N 1
ATOM 2079 C CA . LEU A 1 273 ? -5.425 6.837 4.350 1.00 98.50 273 LEU A CA 1
ATOM 2080 C C . LEU A 1 273 ? -4.413 6.954 3.212 1.00 98.50 273 LEU A C 1
ATOM 2082 O O . LEU A 1 273 ? -3.436 7.686 3.323 1.00 98.50 273 LEU A O 1
ATOM 2086 N N . CYS A 1 274 ? -4.652 6.250 2.110 1.00 98.38 274 CYS A N 1
ATOM 2087 C CA . CYS A 1 274 ? -3.878 6.430 0.885 1.00 98.38 274 CYS A CA 1
ATOM 2088 C C . CYS A 1 274 ? -4.766 6.224 -0.337 1.00 98.38 274 CYS A C 1
ATOM 2090 O O . CYS A 1 274 ? -5.439 5.198 -0.464 1.00 98.38 274 CYS A O 1
ATOM 2092 N N . GLY A 1 275 ? -4.764 7.172 -1.268 1.00 97.50 275 GLY A N 1
ATOM 2093 C CA . GLY A 1 275 ? -5.505 7.027 -2.513 1.00 97.50 275 GLY A CA 1
ATOM 2094 C C . GLY A 1 275 ? -5.390 8.237 -3.434 1.00 97.50 275 GLY A C 1
ATOM 2095 O O . GLY A 1 275 ? -4.542 9.104 -3.248 1.00 97.50 275 GLY A O 1
ATOM 2096 N N . PRO A 1 276 ? -6.239 8.323 -4.470 1.00 96.12 276 PRO A N 1
ATOM 2097 C CA . PRO A 1 276 ? -6.297 9.508 -5.314 1.00 96.12 276 PRO A CA 1
ATOM 2098 C C . PRO A 1 276 ? -6.647 10.761 -4.490 1.00 96.12 276 PRO A C 1
ATOM 2100 O O . PRO A 1 276 ? -7.516 10.672 -3.617 1.00 96.12 276 PRO A O 1
ATOM 2103 N N . PRO A 1 277 ? -6.090 11.947 -4.807 1.00 96.38 277 PRO A N 1
ATOM 2104 C CA . PRO A 1 277 ? -6.308 13.167 -4.021 1.00 96.38 277 PRO A CA 1
ATOM 2105 C C . PRO A 1 277 ? -7.784 13.511 -3.768 1.00 96.38 277 PRO A C 1
ATOM 2107 O O . PRO A 1 277 ? -8.148 13.944 -2.676 1.00 96.38 277 PRO A O 1
ATOM 2110 N N . ALA A 1 278 ? -8.655 13.266 -4.753 1.00 96.44 278 ALA A N 1
ATOM 2111 C CA . ALA A 1 278 ? -10.095 13.479 -4.614 1.00 96.44 278 ALA A CA 1
ATOM 2112 C C . ALA A 1 278 ? -10.715 12.589 -3.523 1.00 96.44 278 ALA A C 1
ATOM 2114 O O . ALA A 1 278 ? -11.499 13.068 -2.704 1.00 96.44 278 ALA A O 1
ATOM 2115 N N . MET A 1 279 ? -10.320 11.313 -3.467 1.00 97.50 279 MET A N 1
ATOM 2116 C CA . MET A 1 279 ? -10.763 10.396 -2.420 1.00 97.50 279 MET A CA 1
ATOM 2117 C C . MET A 1 279 ? -10.208 10.812 -1.058 1.00 97.50 279 MET A C 1
ATOM 2119 O O . MET A 1 279 ? -10.956 10.854 -0.088 1.00 97.50 279 MET A O 1
ATOM 2123 N N . GLU A 1 280 ? -8.920 11.148 -0.969 1.00 97.88 280 GLU A N 1
ATOM 2124 C CA . GLU A 1 280 ? -8.317 11.537 0.309 1.00 97.88 280 GLU A CA 1
ATOM 2125 C C . GLU A 1 280 ? -8.912 12.825 0.885 1.00 97.88 280 GLU A C 1
ATOM 2127 O O . GLU A 1 280 ? -8.956 13.008 2.105 1.00 97.88 280 GLU A O 1
ATOM 2132 N N . SER A 1 281 ? -9.340 13.737 0.010 1.00 97.31 281 SER A N 1
ATOM 2133 C CA . SER A 1 281 ? -10.065 14.941 0.399 1.00 97.31 281 SER A CA 1
ATOM 2134 C C . SER A 1 281 ? -11.463 14.589 0.901 1.00 97.31 281 SER A C 1
ATOM 2136 O O . SER A 1 281 ? -11.826 15.004 1.996 1.00 97.31 281 SER A O 1
ATOM 2138 N N . ALA A 1 282 ? -12.228 13.799 0.139 1.00 97.62 282 ALA A N 1
ATOM 2139 C CA . ALA A 1 282 ? -13.592 13.421 0.503 1.00 97.62 282 ALA A CA 1
ATOM 2140 C C . ALA A 1 282 ? -13.637 12.637 1.825 1.00 97.62 282 ALA A C 1
ATOM 2142 O O . ALA A 1 282 ? -14.334 13.036 2.755 1.00 97.62 282 ALA A O 1
ATOM 2143 N N . VAL A 1 283 ? -12.826 11.580 1.943 1.00 97.94 283 VAL A N 1
ATOM 2144 C CA . VAL A 1 283 ? -12.722 10.770 3.165 1.00 97.94 283 VAL A CA 1
ATOM 2145 C C . VAL A 1 283 ? -12.229 11.618 4.337 1.00 97.94 283 VAL A C 1
ATOM 2147 O O . VAL A 1 283 ? -12.789 11.524 5.422 1.00 97.94 283 VAL A O 1
ATOM 2150 N N . GLY A 1 284 ? -11.229 12.483 4.134 1.00 97.19 284 GLY A N 1
ATOM 2151 C CA . GLY A 1 284 ? -10.723 13.369 5.187 1.00 97.19 284 GLY A CA 1
ATOM 2152 C C . GLY A 1 284 ? -11.784 14.331 5.738 1.00 97.19 284 GLY A C 1
ATOM 2153 O O . GLY A 1 284 ? -11.896 14.489 6.956 1.00 97.19 284 GLY A O 1
ATOM 2154 N N . SER A 1 285 ? -12.594 14.935 4.862 1.00 97.25 285 SER A N 1
ATOM 2155 C CA . SER A 1 285 ? -13.723 15.782 5.270 1.00 97.25 285 SER A CA 1
ATOM 2156 C C . SER A 1 285 ? -14.766 14.987 6.051 1.00 97.25 285 SER A C 1
ATOM 2158 O O . SER A 1 285 ? -15.172 15.403 7.133 1.00 97.25 285 SER A O 1
ATOM 2160 N N . THR A 1 286 ? -15.142 13.802 5.567 1.00 97.69 286 THR A N 1
ATOM 2161 C CA . THR A 1 286 ? -16.112 12.944 6.259 1.00 97.69 286 THR A CA 1
ATOM 2162 C C . THR A 1 286 ? -15.600 12.450 7.614 1.00 97.69 286 THR A C 1
ATOM 2164 O O . THR A 1 286 ? -16.359 12.428 8.576 1.00 97.69 286 THR A O 1
ATOM 2167 N N . LEU A 1 287 ? -14.315 12.106 7.736 1.00 96.88 287 LEU A N 1
ATOM 2168 C CA . LEU A 1 287 ? -13.701 11.762 9.023 1.00 96.88 287 LEU A CA 1
ATOM 2169 C C . LEU A 1 287 ? -13.763 12.942 10.004 1.00 96.88 287 LEU A C 1
ATOM 2171 O O . LEU A 1 287 ? -14.078 12.740 11.174 1.00 96.88 287 LEU A O 1
ATOM 2175 N N . THR A 1 288 ? -13.567 14.171 9.517 1.00 96.88 288 THR A N 1
ATOM 2176 C CA . THR A 1 288 ? -13.694 15.388 10.340 1.00 96.88 288 THR A CA 1
ATOM 2177 C C . THR A 1 288 ? -15.122 15.567 10.859 1.00 96.88 288 THR A C 1
ATOM 2179 O O . THR A 1 288 ? -15.308 15.842 12.042 1.00 96.88 288 THR A O 1
ATOM 2182 N N . GLU A 1 289 ? -16.140 15.345 10.019 1.00 96.94 289 GLU A N 1
ATOM 2183 C CA . GLU A 1 289 ? -17.549 15.348 10.449 1.00 96.94 289 GLU A CA 1
ATOM 2184 C C . GLU A 1 289 ? -17.859 14.269 11.496 1.00 96.94 289 GLU A C 1
ATOM 2186 O O . GLU A 1 289 ? -18.757 14.445 12.316 1.00 96.94 289 GLU A O 1
ATOM 2191 N N . LEU A 1 290 ? -17.127 13.153 11.466 1.00 95.31 290 LEU A N 1
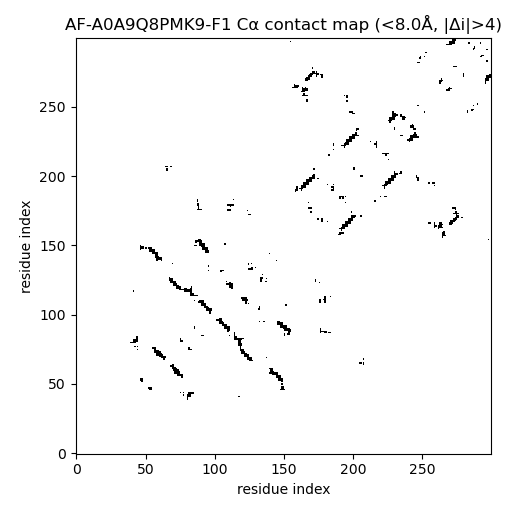ATOM 2192 C CA . LEU A 1 290 ? -17.227 12.054 12.430 1.00 95.31 290 LEU A CA 1
ATOM 2193 C C . LEU A 1 290 ? -16.334 12.267 13.670 1.00 95.31 290 LEU A C 1
ATOM 2195 O O . LEU A 1 290 ? -16.183 11.359 14.484 1.00 95.31 290 LEU A O 1
ATOM 2199 N N . GLY A 1 291 ? -15.751 13.461 13.835 1.00 94.06 291 GLY A N 1
ATOM 2200 C CA . GLY A 1 291 ? -14.965 13.841 15.011 1.00 94.06 291 GLY A CA 1
ATOM 2201 C C . GLY A 1 291 ? -13.491 13.428 14.973 1.00 94.06 291 GLY A C 1
ATOM 2202 O O . GLY A 1 291 ? -12.830 13.459 16.009 1.00 94.06 291 GLY A O 1
ATOM 2203 N N . LEU A 1 292 ? -12.961 13.044 13.807 1.00 93.62 292 LEU A N 1
ATOM 2204 C CA . LEU A 1 292 ? -11.563 12.649 13.612 1.00 93.62 292 LEU A CA 1
ATOM 2205 C C . LEU A 1 292 ? -10.825 13.709 12.802 1.00 93.62 292 LEU A C 1
ATOM 2207 O O . LEU A 1 292 ? -11.061 13.889 11.608 1.00 93.62 292 LEU A O 1
ATOM 2211 N N . GLY A 1 293 ? -9.931 14.430 13.469 1.00 93.00 293 GLY A N 1
ATOM 2212 C CA . GLY A 1 293 ? -9.188 15.527 12.879 1.00 93.00 293 GLY A CA 1
ATOM 2213 C C . GLY A 1 293 ? -7.901 15.087 12.182 1.00 93.00 293 GLY A C 1
ATOM 2214 O O . GLY A 1 293 ? -7.561 13.914 12.034 1.00 93.00 293 GLY A O 1
ATOM 2215 N N . LYS A 1 294 ? -7.118 16.088 11.769 1.00 92.50 294 LYS A N 1
ATOM 2216 C CA . LYS A 1 294 ? -5.834 15.884 11.077 1.00 92.50 294 LYS A CA 1
ATOM 2217 C C . LYS A 1 294 ? -4.783 15.157 11.925 1.00 92.50 294 LYS A C 1
ATOM 2219 O O . LYS A 1 294 ? -3.827 14.642 11.362 1.00 92.50 294 LYS A O 1
ATOM 2224 N N . LYS A 1 295 ? -4.907 15.158 13.257 1.00 93.94 295 LYS A N 1
ATOM 2225 C CA . LYS A 1 295 ? -3.945 14.492 14.152 1.00 93.94 295 LYS A CA 1
ATOM 2226 C C . LYS A 1 295 ? -4.167 12.981 14.187 1.00 93.94 295 LYS A C 1
ATOM 2228 O O . LYS A 1 295 ? -3.210 12.225 14.360 1.00 93.94 295 LYS A O 1
ATOM 2233 N N . GLU A 1 296 ? -5.410 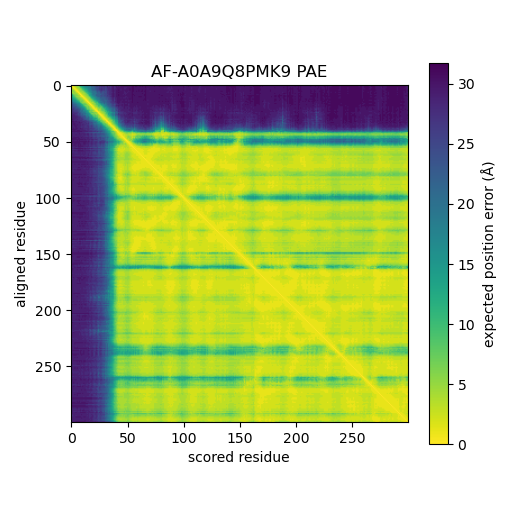12.556 13.999 1.00 95.12 296 GLU A N 1
ATOM 2234 C CA . GLU A 1 296 ? -5.827 11.160 13.967 1.00 95.12 296 GLU A CA 1
ATOM 2235 C C . GLU A 1 296 ? -5.635 10.546 12.573 1.00 95.12 296 GLU A C 1
ATOM 2237 O O . GLU A 1 296 ? -5.461 9.339 12.458 1.00 95.12 296 GLU A O 1
ATOM 2242 N N . VAL A 1 297 ? -5.618 11.345 11.503 1.00 96.06 297 VAL A N 1
ATOM 2243 C CA . VAL A 1 297 ? -5.467 10.836 10.130 1.00 96.06 297 VAL A CA 1
ATOM 2244 C C . VAL A 1 297 ? -4.014 10.911 9.658 1.00 96.06 297 VAL A C 1
ATOM 2246 O O . VAL A 1 297 ? -3.473 11.996 9.454 1.00 96.06 297 VAL A O 1
ATOM 2249 N N . HIS A 1 298 ? -3.401 9.756 9.406 1.00 96.69 298 HIS A N 1
ATOM 2250 C CA . HIS A 1 298 ? -2.137 9.651 8.684 1.00 96.69 298 HIS A CA 1
ATOM 2251 C C . HIS A 1 298 ? -2.398 9.419 7.192 1.00 96.69 298 HIS A C 1
ATOM 2253 O O . HIS A 1 298 ? -3.083 8.466 6.819 1.00 96.69 298 HIS A O 1
ATOM 2259 N N . LYS A 1 299 ? -1.834 10.284 6.345 1.00 96.06 299 LYS A N 1
ATOM 2260 C CA . LYS A 1 299 ? -1.820 10.116 4.888 1.00 96.06 299 LYS A CA 1
ATOM 2261 C C . LYS A 1 299 ? -0.419 9.705 4.442 1.00 96.06 299 LYS A C 1
ATOM 2263 O O . LYS A 1 299 ? 0.538 10.331 4.899 1.00 96.06 299 LYS A O 1
ATOM 2268 N N . PHE A 1 300 ? -0.334 8.674 3.604 1.00 91.88 300 PHE A N 1
ATOM 2269 C CA . PHE A 1 300 ? 0.926 8.181 3.032 1.00 91.88 300 PHE A CA 1
ATOM 2270 C C . PHE A 1 300 ? 1.434 9.049 1.876 1.00 91.88 300 PHE A C 1
ATOM 2272 O O . PHE A 1 300 ? 0.593 9.648 1.169 1.00 91.88 300 PHE A O 1
#

Organism: Passalora fulva (NCBI:txid5499)

Sequence (300 aa):
MASLLSRRALPYFTAGAVGIAGTAYLSTRRPIMLDSAHQPPTKTLAFPASMLFSKQLTVTKSEQVNHDTKRITFALPGGDNEISGVPAGSAILTQHTPSNAWLPVLRPYTPISDPTTRGTLELLVKQYPNGRASTYMHSLSPGDHLSVRGPIPGYNWKIPQSSTSVLLVAGGAGITPIYSLAKGILSNADDQTKVQLLWGVNGERDIVLRDELEGLEQQYPGRLQVTYCVSGPDAQEKGEKWRKGYVNKGVLQQAIERCGSSWGDDQGKKVFLCGPPAMESAVGSTLTELGLGKKEVHKF

Foldseek 3Di:
DDDDDDDDDDDDDDDDDDDDPVVVVVPPDPPPPPPPVPQDQQAEDDFDPDPVDWAKWFWADWADLFPFKIKTKTFHPVAQSYFPLQAQLWWKWWWDADPPHPDIDIDTFAWLDARPRGGITMTMAGHDVVDPVRVVSNPDDGGDIIIIGDRHDGDDFAAAPDEFEAAEEEEQSSVRSSSSNLCNQLVDPSHNYAYEYEYEDQAPSSPRCVVVLVVSCVVRPRRYAAAYEHAHPPADADPPRYHYHGCALVNVVVSVVVRPDGHDGPVGAAYEYEYDPVNCVRVQVSCVVVVHHPVRYDYD